Protein AF-A0A4R4KKB8-F1 (afdb_monomer_lite)

pLDDT: mean 75.84, std 14.07, range [44.81, 96.88]

InterPro domains:
  IPR041290 T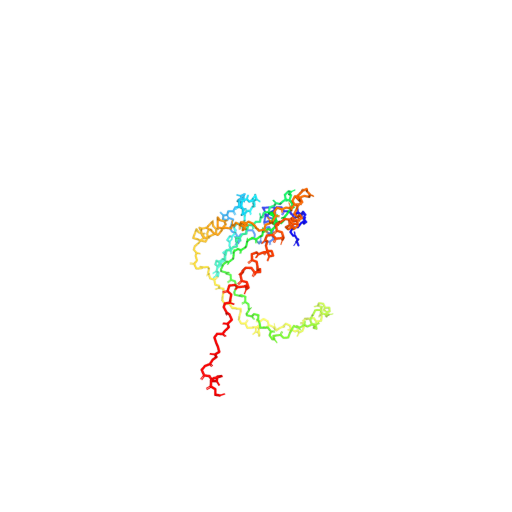le cognate immunity protein 4, C-terminal domain [PF18426] (120-148)

Secondary structure (DSSP, 8-state):
--TTS---SPPHHHHHHHHHHHS-TTSEEEEEEEEEEETTEEEEEEEEEEE-SS-EEEEEEEEE--SS-BTTB---EEEEEEEBSPPPP--TTSPP-TTTTTS-TTGGGGSSPPTTTSPPPPPPB--SS-HHHHHHHHHHHHHH--PPTTSSPPPPPTT----SS-HHHHHHHHHHHHHHHHTS-PPPPPTTS--

Sequence (195 aa):
INALSPDDEEPLSVRTKKDTQIFLAGDYENLRLGPVTLAGMPAEESLIGFSDDTHRQILFVSENYRGKPSLGRPAMSVRLGAGGMKADPSDPNEPVDLVRWTLPAFANKGYELPLWQQPASEEPVNPSLTDYEAMAVWDAILKSVRIRFGAVAPKPDPWATDRGPTAEEAAESKRILDEFIASFEKPKPGPWEEK

Organism: Pseudomonas vancouverensis (NCBI:txid95300)

Radius of gyration: 30.95 Å; chains: 1; bounding box: 56×68×86 Å

Foldseek 3Di:
DWQADAPPDDAPLVVVVVVCVVPDVPFKDFPDWAWDAAQNAIKIKTWMWGDDPQEIKIKIKIWGHDPGGDLQHGTDMDIDIFWFFDDDPPDPPPPDPPVVVPDDPVVCVPPDDDPVPDPPRDRTDYGPDDPVVVVVVVVVVRVPHHDDVCSDPDDPDPPPPVPDDDPVRVVVVVVVVVVVVVVPDDPDPPPPPPD

Structure (mmCIF, N/CA/C/O backbone):
data_AF-A0A4R4KKB8-F1
#
_entry.id   AF-A0A4R4KKB8-F1
#
loop_
_atom_site.group_PDB
_atom_site.id
_atom_site.type_symbol
_atom_site.label_atom_id
_atom_site.label_alt_id
_atom_site.label_comp_id
_atom_site.label_asym_id
_atom_site.label_entity_id
_atom_site.label_seq_id
_atom_site.pdbx_PDB_ins_code
_atom_site.Cartn_x
_atom_site.Cartn_y
_atom_site.Cartn_z
_atom_site.occupancy
_atom_site.B_iso_or_equiv
_atom_site.auth_seq_id
_atom_site.auth_comp_id
_atom_site.auth_asym_id
_atom_site.auth_atom_id
_atom_site.pdbx_PDB_model_num
ATOM 1 N N . ILE A 1 1 ? 1.971 11.812 10.974 1.00 54.53 1 ILE A N 1
ATOM 2 C CA . ILE A 1 1 ? 0.573 11.321 11.036 1.00 54.53 1 ILE A CA 1
ATOM 3 C C . ILE A 1 1 ? 0.440 10.440 12.276 1.00 54.53 1 ILE A C 1
ATOM 5 O O . ILE A 1 1 ? 1.262 9.548 12.445 1.00 54.53 1 ILE A O 1
ATOM 9 N N . ASN A 1 2 ? -0.502 10.714 13.186 1.00 57.81 2 ASN A N 1
ATOM 10 C CA . ASN A 1 2 ? -0.762 9.849 14.348 1.00 57.81 2 ASN A CA 1
ATOM 11 C C . ASN A 1 2 ? -2.148 9.180 14.218 1.00 57.81 2 ASN A C 1
ATOM 13 O O . ASN A 1 2 ? -2.972 9.572 13.389 1.00 57.81 2 ASN A O 1
ATOM 17 N N . ALA A 1 3 ? -2.426 8.167 15.043 1.00 57.53 3 ALA A N 1
ATOM 18 C CA . ALA A 1 3 ? -3.671 7.398 14.962 1.00 57.53 3 ALA A CA 1
ATOM 19 C C . ALA A 1 3 ? -4.952 8.202 15.276 1.00 57.53 3 ALA A C 1
ATOM 21 O O . ALA A 1 3 ? -6.047 7.714 15.000 1.00 57.53 3 ALA A O 1
ATOM 22 N N . LEU A 1 4 ? -4.844 9.409 15.833 1.00 58.12 4 LEU A N 1
ATOM 23 C CA . LEU A 1 4 ? -5.955 10.197 16.378 1.00 58.12 4 LEU A CA 1
ATOM 24 C C . LEU A 1 4 ? -6.193 11.531 15.653 1.00 58.12 4 LEU A C 1
ATOM 26 O O . LEU A 1 4 ? -7.258 12.118 15.819 1.00 58.12 4 LEU A O 1
ATOM 30 N N . SER A 1 5 ? -5.240 12.006 14.854 1.00 57.25 5 SER A N 1
ATOM 31 C CA . SER A 1 5 ? -5.381 13.227 14.063 1.00 57.25 5 SER A CA 1
ATOM 32 C C . SER A 1 5 ? -6.291 12.995 12.847 1.00 57.25 5 SER A C 1
ATOM 34 O O . SER A 1 5 ? -6.267 11.892 12.286 1.00 57.25 5 SER A O 1
ATOM 36 N N . PRO A 1 6 ? -7.086 14.003 12.437 1.00 61.97 6 PRO A N 1
ATOM 37 C CA . PRO A 1 6 ? -7.738 14.016 11.129 1.00 61.97 6 PRO A CA 1
ATOM 38 C C . PRO A 1 6 ? -6.715 13.825 10.005 1.00 61.97 6 PRO A C 1
ATOM 40 O O . PRO A 1 6 ? -5.557 14.223 10.153 1.00 61.97 6 PRO A O 1
ATOM 43 N N . ASP A 1 7 ? -7.144 13.216 8.901 1.00 65.69 7 ASP A N 1
ATOM 44 C CA . ASP A 1 7 ? -6.377 13.288 7.657 1.00 65.69 7 ASP A CA 1
ATOM 45 C C . ASP A 1 7 ? -6.680 14.628 6.994 1.00 65.69 7 ASP A C 1
ATOM 47 O O . ASP A 1 7 ? -7.749 14.812 6.415 1.00 65.69 7 ASP A O 1
ATOM 51 N N . ASP A 1 8 ? -5.733 15.556 7.111 1.00 63.41 8 ASP A N 1
ATOM 52 C CA . ASP A 1 8 ? -5.747 16.836 6.392 1.00 63.41 8 ASP A CA 1
ATOM 53 C C . ASP A 1 8 ? -5.110 16.703 4.992 1.00 63.41 8 ASP A C 1
ATOM 55 O O . ASP A 1 8 ? -4.938 17.690 4.277 1.00 63.41 8 ASP A O 1
ATOM 59 N N . GLU A 1 9 ? -4.726 15.484 4.601 1.00 71.12 9 GLU A N 1
ATOM 60 C CA . GLU A 1 9 ? -4.110 15.207 3.308 1.00 71.12 9 GLU A CA 1
ATOM 61 C C . GLU A 1 9 ? -5.149 15.102 2.189 1.00 71.12 9 GLU A C 1
ATOM 63 O O . GLU A 1 9 ? -6.254 14.581 2.365 1.00 71.12 9 GLU A O 1
ATOM 68 N N . GLU A 1 10 ? -4.771 15.585 1.005 1.00 79.12 10 GLU A N 1
ATOM 69 C CA . GLU A 1 10 ? -5.563 15.399 -0.208 1.00 79.12 10 GLU A CA 1
ATOM 70 C C . GLU A 1 10 ? -5.773 13.896 -0.495 1.00 79.12 10 GLU A C 1
ATOM 72 O O . GLU A 1 10 ? -4.875 13.089 -0.233 1.00 79.12 10 GLU A O 1
ATOM 77 N N . PRO A 1 11 ? -6.921 13.498 -1.079 1.00 80.56 11 PRO A N 1
ATOM 78 C CA . PRO A 1 11 ? -7.157 12.113 -1.479 1.00 80.56 11 PRO A CA 1
ATOM 79 C C . PRO A 1 11 ? -6.061 11.575 -2.408 1.00 80.56 11 PRO A C 1
ATOM 81 O O . PRO A 1 11 ? -5.532 12.306 -3.250 1.00 80.56 11 PRO A O 1
ATOM 84 N N . LEU A 1 12 ? -5.760 10.280 -2.311 1.00 81.94 12 LEU A N 1
ATOM 85 C CA . LEU A 1 12 ? -4.687 9.599 -3.040 1.00 81.94 12 LEU A CA 1
ATOM 86 C C . LEU A 1 12 ? -4.894 9.748 -4.539 1.00 81.94 12 LEU A C 1
ATOM 88 O O . LEU A 1 12 ? -3.931 9.925 -5.280 1.00 81.94 12 LEU A O 1
ATOM 92 N N . SER A 1 13 ? -6.145 9.719 -4.991 1.00 81.38 13 SER A N 1
ATOM 93 C CA . SER A 1 13 ? -6.507 9.962 -6.382 1.00 81.38 13 SER A CA 1
ATOM 94 C C . SER A 1 13 ? -6.169 11.372 -6.872 1.00 81.38 13 SER A C 1
ATOM 96 O O . SER A 1 13 ? -5.804 11.539 -8.037 1.00 81.38 13 SER A O 1
ATOM 98 N N . VAL A 1 14 ? -6.250 12.383 -6.005 1.00 81.38 14 VAL A N 1
ATOM 99 C CA . VAL A 1 14 ? -5.866 13.769 -6.310 1.00 81.38 14 VAL A CA 1
ATOM 100 C C . VAL A 1 14 ? -4.347 13.908 -6.289 1.00 81.38 14 VAL A C 1
ATOM 102 O O . VAL A 1 14 ? -3.775 14.387 -7.270 1.00 81.38 14 VAL A O 1
ATOM 105 N N . ARG A 1 15 ? -3.692 13.416 -5.226 1.00 80.25 15 ARG A N 1
ATOM 106 C CA . ARG A 1 15 ? -2.226 13.456 -5.096 1.00 80.25 15 ARG A CA 1
ATOM 107 C C . ARG A 1 15 ? -1.548 12.709 -6.233 1.00 80.25 15 ARG A C 1
ATOM 109 O O . ARG A 1 15 ? -0.698 13.278 -6.897 1.00 80.25 15 ARG A O 1
ATOM 116 N N . THR A 1 16 ? -2.001 11.491 -6.535 1.00 76.56 16 THR A N 1
ATOM 117 C CA . THR A 1 16 ? -1.463 10.691 -7.642 1.00 76.56 16 THR A CA 1
ATOM 118 C C . THR A 1 16 ? -1.559 11.473 -8.939 1.00 76.56 16 THR A C 1
ATOM 120 O O . THR A 1 16 ? -0.557 11.591 -9.621 1.00 76.56 16 THR A O 1
ATOM 123 N N . LYS A 1 17 ? -2.718 12.058 -9.277 1.00 74.62 17 LYS A N 1
ATOM 124 C CA . LYS A 1 17 ? -2.861 12.844 -10.515 1.00 74.62 17 LYS A CA 1
ATOM 125 C C . LYS A 1 17 ? -1.872 14.007 -10.576 1.00 74.62 17 LYS A C 1
ATOM 127 O O . LYS A 1 17 ? -1.289 14.246 -11.629 1.00 74.62 17 LYS A O 1
ATOM 132 N N . LYS A 1 18 ? -1.666 14.706 -9.461 1.00 74.81 18 LYS A N 1
ATOM 133 C CA . LYS A 1 18 ? -0.713 15.816 -9.353 1.00 74.81 18 LYS A CA 1
ATOM 134 C C . LYS A 1 18 ? 0.736 15.341 -9.476 1.00 74.81 18 LYS A C 1
ATOM 136 O O . LYS A 1 18 ? 1.485 15.900 -10.267 1.00 74.81 18 LYS A O 1
ATOM 141 N N . ASP A 1 19 ? 1.108 14.284 -8.767 1.00 67.06 19 ASP A N 1
ATOM 142 C CA . ASP A 1 19 ? 2.456 13.716 -8.795 1.00 67.06 19 ASP A CA 1
ATOM 143 C C . ASP A 1 19 ? 2.763 13.124 -10.174 1.00 67.06 19 ASP A C 1
ATOM 145 O O . ASP A 1 19 ? 3.829 13.357 -10.732 1.00 67.06 19 ASP A O 1
ATOM 149 N N . THR A 1 20 ? 1.790 12.464 -10.803 1.00 63.12 20 THR A N 1
ATOM 150 C CA . THR A 1 20 ? 1.902 11.959 -12.176 1.00 63.12 20 THR A CA 1
ATOM 151 C C . THR A 1 20 ? 2.039 13.048 -13.238 1.00 63.12 20 THR A C 1
ATOM 153 O O . THR A 1 20 ? 2.520 12.756 -14.325 1.00 63.12 20 THR A O 1
ATOM 156 N N . GLN A 1 21 ? 1.655 14.298 -12.957 1.00 58.75 21 GLN A N 1
ATOM 157 C CA . GLN A 1 21 ? 1.948 15.428 -13.852 1.00 58.75 21 GLN A CA 1
ATOM 158 C C . GLN A 1 21 ? 3.408 15.895 -13.751 1.00 58.75 21 GLN A C 1
ATOM 160 O O . GLN A 1 21 ? 3.883 16.571 -14.661 1.00 58.75 21 GLN A O 1
ATOM 165 N N . ILE A 1 22 ? 4.105 15.572 -12.654 1.00 52.78 22 ILE A N 1
ATOM 166 C CA . ILE A 1 22 ? 5.530 15.881 -12.454 1.00 52.78 22 ILE A CA 1
ATOM 167 C C . ILE A 1 22 ? 6.402 14.867 -13.206 1.00 52.78 22 ILE A C 1
ATOM 169 O O . ILE A 1 22 ? 7.452 15.230 -13.734 1.00 52.78 22 ILE A O 1
ATOM 173 N N . PHE A 1 23 ? 5.955 13.612 -13.296 1.00 51.59 23 PHE A N 1
ATOM 174 C CA . PHE A 1 23 ? 6.549 12.626 -14.195 1.00 51.59 23 PHE A CA 1
ATOM 175 C C . PHE A 1 23 ? 6.247 13.014 -15.652 1.00 51.59 23 PHE A C 1
ATOM 177 O O . PHE A 1 23 ? 5.134 13.439 -15.970 1.00 51.59 23 PHE A O 1
ATOM 184 N N . LEU A 1 24 ? 7.241 12.911 -16.545 1.00 52.91 24 LEU A N 1
ATOM 185 C CA . LEU A 1 24 ? 7.047 13.172 -17.974 1.00 52.91 24 LEU A CA 1
ATOM 186 C C . LEU A 1 24 ? 5.869 12.313 -18.457 1.00 52.91 24 LEU A C 1
ATOM 188 O O . LEU A 1 24 ? 5.845 11.105 -18.235 1.00 52.91 24 LEU A O 1
ATOM 192 N N . ALA A 1 25 ? 4.867 12.957 -19.060 1.00 47.78 25 ALA A N 1
ATOM 193 C CA . ALA A 1 25 ? 3.523 12.429 -19.319 1.00 47.78 25 ALA A CA 1
ATOM 194 C C . ALA A 1 25 ? 3.434 11.234 -20.307 1.00 47.78 25 ALA A C 1
ATOM 196 O O . ALA A 1 25 ? 2.384 11.023 -20.910 1.00 47.78 25 ALA A O 1
ATOM 197 N N . GLY A 1 26 ? 4.513 10.471 -20.495 1.00 51.41 26 GLY A N 1
ATOM 198 C CA . GLY A 1 26 ? 4.596 9.301 -21.368 1.00 51.41 26 GLY A CA 1
ATOM 199 C C . GLY A 1 26 ? 5.130 8.023 -20.712 1.00 51.41 26 GLY A C 1
ATOM 200 O O . GLY A 1 26 ? 4.910 6.960 -21.282 1.00 51.41 26 GLY A O 1
ATOM 201 N N . ASP A 1 27 ? 5.758 8.090 -19.530 1.00 67.25 27 ASP A N 1
ATOM 202 C CA . ASP A 1 27 ? 6.527 6.943 -19.003 1.00 67.25 27 ASP A CA 1
ATOM 203 C C . ASP A 1 27 ? 5.789 6.129 -17.927 1.00 67.25 27 ASP A C 1
ATOM 205 O O . ASP A 1 27 ? 6.304 5.128 -17.426 1.00 67.25 27 ASP A O 1
ATOM 209 N N . TYR A 1 28 ? 4.572 6.540 -17.555 1.00 75.38 28 TYR A N 1
ATOM 210 C CA . TYR A 1 28 ? 3.752 5.811 -16.591 1.00 75.38 28 TYR A CA 1
ATOM 211 C C . TYR A 1 28 ? 2.398 5.400 -17.174 1.00 75.38 28 TYR A C 1
ATOM 213 O O . TYR A 1 28 ? 1.749 6.118 -17.933 1.00 75.38 28 TYR A O 1
ATOM 221 N N . GLU A 1 29 ? 1.947 4.230 -16.750 1.00 86.50 29 GLU A N 1
ATOM 222 C CA . GLU A 1 29 ? 0.677 3.619 -17.088 1.00 86.50 29 GLU A CA 1
ATOM 223 C C . GLU A 1 29 ? -0.188 3.558 -15.829 1.00 86.50 29 GLU A C 1
ATOM 225 O O . GLU A 1 29 ? 0.235 3.054 -14.786 1.00 86.50 29 GLU A O 1
ATOM 230 N N . ASN A 1 30 ? -1.414 4.078 -15.902 1.00 87.44 30 ASN A N 1
ATOM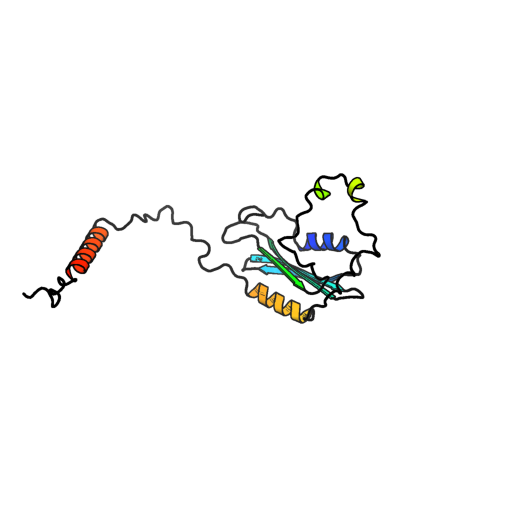 231 C CA . ASN A 1 30 ? -2.374 3.930 -14.815 1.00 87.44 30 ASN A CA 1
ATOM 232 C C . ASN A 1 30 ? -3.081 2.577 -14.954 1.00 87.44 30 ASN A C 1
ATOM 234 O O . ASN A 1 30 ? -3.945 2.415 -15.814 1.00 87.44 30 ASN A O 1
ATOM 238 N N . LEU A 1 31 ? -2.705 1.613 -14.115 1.00 91.44 31 LEU A N 1
ATOM 239 C CA . LEU A 1 31 ? -3.260 0.259 -14.150 1.00 91.44 31 LEU A CA 1
ATOM 240 C C . LEU A 1 31 ? -4.629 0.206 -13.466 1.00 91.44 31 LEU A C 1
ATOM 242 O O . LEU A 1 31 ? -5.540 -0.482 -13.928 1.00 91.44 31 LEU A O 1
ATOM 246 N N . ARG A 1 32 ? -4.780 0.925 -12.344 1.00 93.50 32 ARG A N 1
ATOM 247 C CA . ARG A 1 32 ? -6.044 1.030 -11.605 1.00 93.50 32 ARG A CA 1
ATOM 248 C C . ARG A 1 32 ? -6.023 2.231 -10.663 1.00 93.50 32 ARG A C 1
ATOM 250 O O . ARG A 1 32 ? -5.051 2.448 -9.948 1.00 93.50 32 ARG A O 1
ATOM 257 N N . LEU A 1 33 ? -7.118 2.979 -10.610 1.00 92.19 33 LEU A N 1
ATOM 258 C CA . LEU A 1 33 ? -7.303 4.086 -9.673 1.00 92.19 33 LEU A CA 1
ATOM 259 C C . LEU A 1 33 ? -8.754 4.106 -9.214 1.00 92.19 33 LEU A C 1
ATOM 261 O O . LEU A 1 33 ? -9.659 4.169 -10.049 1.00 92.19 33 LEU A O 1
ATOM 265 N N . GLY A 1 34 ? -8.995 4.085 -7.907 1.00 90.88 34 GLY A N 1
ATOM 266 C CA . GLY A 1 34 ? -10.366 4.147 -7.419 1.00 90.88 34 GLY A CA 1
ATOM 267 C C . GLY A 1 34 ? -10.562 3.765 -5.958 1.00 90.88 34 GLY A C 1
ATOM 268 O O . GLY A 1 34 ? -9.596 3.553 -5.227 1.00 90.88 34 GLY A O 1
ATOM 269 N N . PRO A 1 35 ? -11.829 3.699 -5.518 1.00 93.31 35 PRO A N 1
ATOM 270 C CA . PRO A 1 35 ? -12.174 3.318 -4.159 1.00 93.31 35 PRO A CA 1
ATOM 271 C C . PRO A 1 35 ? -11.960 1.818 -3.924 1.00 93.31 35 PRO A C 1
ATOM 273 O O . PRO A 1 35 ? -12.288 0.981 -4.763 1.00 93.31 35 PRO A O 1
ATOM 276 N N . VAL A 1 36 ? -11.490 1.480 -2.728 1.00 94.25 36 VAL A N 1
ATOM 277 C CA . VAL A 1 36 ? -11.294 0.111 -2.243 1.00 94.25 36 VAL A CA 1
ATOM 278 C C . VAL A 1 36 ? -11.677 0.029 -0.761 1.00 94.25 36 VAL A C 1
ATOM 280 O O . VAL A 1 36 ? -12.110 1.002 -0.140 1.00 94.25 36 VAL A O 1
ATOM 283 N N . THR A 1 37 ? -11.567 -1.159 -0.176 1.00 91.88 37 THR A N 1
ATOM 284 C CA . THR A 1 37 ? -11.699 -1.363 1.268 1.00 91.88 37 THR A CA 1
ATOM 285 C C . THR A 1 37 ? -10.372 -1.832 1.845 1.00 91.88 37 THR A C 1
ATOM 287 O O . THR A 1 37 ? -9.813 -2.815 1.368 1.00 91.88 37 THR A O 1
ATOM 290 N N . LEU A 1 38 ? -9.911 -1.179 2.911 1.00 91.38 38 LEU A N 1
ATOM 291 C CA . LEU A 1 38 ? -8.708 -1.560 3.650 1.00 91.38 38 LEU A CA 1
ATOM 292 C C . LEU A 1 38 ? -9.065 -1.782 5.124 1.00 91.38 38 LEU A C 1
ATOM 294 O O . LEU A 1 38 ? -9.562 -0.880 5.796 1.00 91.38 38 LEU A O 1
ATOM 298 N N . ALA A 1 39 ? -8.867 -3.004 5.626 1.00 89.31 39 ALA A N 1
ATOM 299 C CA . ALA A 1 39 ? -9.288 -3.424 6.969 1.00 89.31 39 ALA A CA 1
ATOM 300 C C . ALA A 1 39 ? -10.766 -3.120 7.309 1.00 89.31 39 ALA A C 1
ATOM 302 O O . ALA A 1 39 ? -11.092 -2.773 8.444 1.00 89.31 39 ALA A O 1
ATOM 303 N N . GLY A 1 40 ? -11.666 -3.225 6.325 1.00 87.44 40 GLY A N 1
ATOM 304 C CA . GLY A 1 40 ? -13.092 -2.910 6.495 1.00 87.44 40 GLY A CA 1
ATOM 305 C C . GLY A 1 40 ? -13.416 -1.410 6.513 1.00 87.44 40 GLY A C 1
ATOM 306 O O . GLY A 1 40 ? -14.546 -1.033 6.823 1.00 87.44 40 GLY A O 1
ATOM 307 N N . MET A 1 41 ? -12.447 -0.546 6.200 1.00 88.38 41 MET A N 1
ATOM 308 C CA . MET A 1 41 ? -12.632 0.901 6.108 1.00 88.38 41 MET A CA 1
ATOM 309 C C . MET A 1 41 ? -12.610 1.377 4.651 1.00 88.38 41 MET A C 1
ATOM 311 O O . MET A 1 41 ? -11.892 0.788 3.841 1.00 88.38 41 MET A O 1
ATOM 315 N N . PRO A 1 42 ? -13.349 2.456 4.324 1.00 89.81 42 PRO A N 1
ATOM 316 C CA . PRO A 1 42 ? -13.231 3.123 3.033 1.00 89.81 42 PRO A CA 1
ATOM 317 C C . PRO A 1 42 ? -11.792 3.574 2.779 1.00 89.81 42 PRO A C 1
ATOM 319 O O . PRO A 1 42 ? -11.167 4.190 3.648 1.00 89.81 42 PRO A O 1
ATOM 322 N N . ALA A 1 43 ? -11.288 3.262 1.595 1.00 91.69 43 ALA A N 1
ATOM 323 C CA . ALA A 1 43 ? -9.948 3.600 1.151 1.00 91.69 43 ALA A CA 1
ATOM 324 C C . ALA A 1 43 ? -9.955 3.942 -0.340 1.00 91.69 43 ALA A C 1
ATOM 326 O O . ALA A 1 43 ? -10.928 3.670 -1.043 1.00 91.69 43 ALA A O 1
ATOM 327 N N . GLU A 1 44 ? -8.864 4.524 -0.816 1.00 93.81 44 GLU A N 1
ATOM 328 C CA . GLU A 1 44 ? -8.553 4.600 -2.240 1.00 93.81 44 GLU A CA 1
ATOM 329 C C . GLU A 1 44 ? -7.309 3.764 -2.526 1.00 93.81 44 GLU A C 1
ATOM 331 O O . GLU A 1 44 ? -6.491 3.501 -1.640 1.00 93.81 44 GLU A O 1
ATOM 336 N N . GLU A 1 45 ? -7.176 3.332 -3.769 1.00 94.44 45 GLU A N 1
ATOM 337 C CA . GLU A 1 45 ? -5.961 2.740 -4.299 1.00 94.44 45 GLU A CA 1
ATOM 338 C C . GLU A 1 45 ? -5.526 3.445 -5.580 1.00 94.44 45 GLU A C 1
ATOM 340 O O . GLU A 1 45 ? -6.345 3.979 -6.332 1.00 94.44 45 GLU A O 1
ATOM 345 N N . SER A 1 46 ? -4.221 3.419 -5.811 1.00 92.81 46 SER A N 1
ATOM 346 C CA . SER A 1 46 ? -3.553 3.944 -6.987 1.00 92.81 46 SER A CA 1
ATOM 347 C C . SER A 1 46 ? -2.467 2.963 -7.398 1.00 92.81 46 SER A C 1
ATOM 349 O O . SER A 1 46 ? -1.535 2.695 -6.637 1.00 92.81 46 SER A O 1
ATOM 351 N N . LEU A 1 47 ? -2.642 2.364 -8.569 1.00 93.81 47 LEU A N 1
ATOM 352 C CA . LEU A 1 47 ? -1.761 1.359 -9.133 1.00 93.81 47 LEU A CA 1
ATOM 353 C C . LEU A 1 47 ? -1.174 1.935 -10.410 1.00 93.81 47 LEU A C 1
ATOM 355 O O . LEU A 1 47 ? -1.889 2.145 -11.394 1.00 93.81 47 LEU A O 1
ATOM 359 N N . ILE A 1 48 ? 0.128 2.187 -10.381 1.00 90.25 48 ILE A N 1
ATOM 360 C CA . ILE A 1 48 ? 0.860 2.721 -11.519 1.00 90.25 48 ILE A CA 1
ATOM 361 C C . ILE A 1 48 ? 1.970 1.755 -11.923 1.00 90.25 48 ILE A C 1
ATOM 363 O O . ILE A 1 48 ? 2.646 1.163 -11.079 1.00 90.25 48 ILE A O 1
ATOM 367 N N . GLY A 1 49 ? 2.134 1.589 -13.227 1.00 89.19 49 GLY A N 1
ATOM 368 C CA . GLY A 1 49 ? 3.292 0.955 -13.836 1.00 89.19 49 GLY A CA 1
ATOM 369 C C . GLY A 1 49 ? 4.175 2.018 -14.473 1.00 89.19 49 GLY A C 1
ATOM 370 O O . GLY A 1 49 ? 3.674 3.012 -14.980 1.00 89.19 49 GLY A O 1
ATOM 371 N N . PHE A 1 50 ? 5.479 1.812 -14.459 1.00 86.25 50 PHE A N 1
ATOM 372 C CA . PHE A 1 50 ? 6.462 2.599 -15.190 1.00 86.25 50 PHE A CA 1
ATOM 373 C C . PHE A 1 50 ? 7.209 1.660 -16.128 1.00 86.25 50 PHE A C 1
ATOM 375 O O . PHE A 1 50 ? 7.492 0.520 -15.758 1.00 86.25 50 PHE A O 1
ATOM 382 N N . SER A 1 51 ? 7.467 2.087 -17.357 1.00 85.06 51 SER A N 1
ATOM 383 C CA . SER A 1 51 ? 8.298 1.320 -18.282 1.00 85.06 51 SER A CA 1
ATOM 384 C C . SER A 1 51 ? 9.128 2.266 -19.124 1.00 85.06 51 SER A C 1
ATOM 386 O O . SER A 1 51 ? 8.573 3.161 -19.756 1.00 85.06 51 SER A O 1
ATOM 388 N N . ASP A 1 52 ? 10.425 2.002 -19.189 1.00 80.50 52 ASP A N 1
ATOM 389 C CA . ASP A 1 52 ? 11.336 2.629 -20.141 1.00 80.50 52 ASP A CA 1
ATOM 390 C C . ASP A 1 52 ? 12.011 1.561 -21.023 1.00 80.50 52 ASP A C 1
ATOM 392 O O . ASP A 1 52 ? 11.551 0.416 -21.106 1.00 80.50 52 ASP A O 1
ATOM 396 N N . ASP A 1 53 ? 13.069 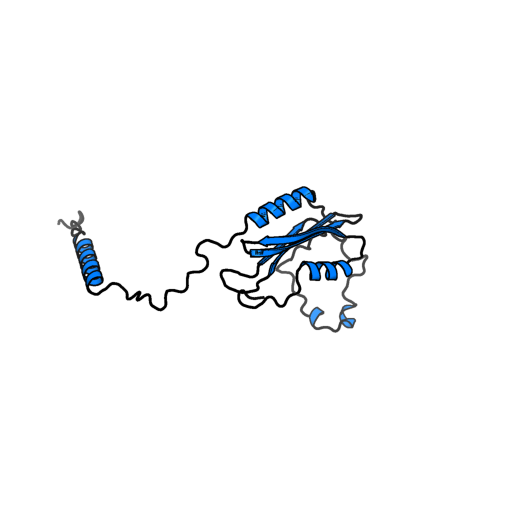1.943 -21.737 1.00 80.25 53 ASP A N 1
ATOM 397 C CA . ASP A 1 53 ? 13.872 1.058 -22.585 1.00 80.25 53 ASP A CA 1
ATOM 398 C C . ASP A 1 53 ? 14.769 0.089 -21.796 1.00 80.25 53 ASP A C 1
ATOM 400 O O . ASP A 1 53 ? 15.326 -0.846 -22.378 1.00 80.25 53 ASP A O 1
ATOM 404 N N . THR A 1 54 ? 14.889 0.272 -20.481 1.00 79.81 54 THR A N 1
ATOM 405 C CA . THR A 1 54 ? 15.774 -0.504 -19.610 1.00 79.81 54 THR A CA 1
ATOM 406 C C . THR A 1 54 ? 15.021 -1.457 -18.685 1.00 79.81 54 THR A C 1
ATOM 408 O O . THR A 1 54 ? 15.486 -2.579 -18.466 1.00 79.81 54 THR A O 1
ATOM 411 N N . HIS A 1 55 ? 13.865 -1.059 -18.147 1.00 86.12 55 HIS A N 1
ATOM 412 C CA . HIS A 1 55 ? 13.127 -1.865 -17.180 1.00 86.12 55 HIS A CA 1
ATOM 413 C C . HIS A 1 55 ? 11.642 -1.504 -17.053 1.00 86.12 55 HIS A C 1
ATOM 415 O O . HIS A 1 55 ? 11.179 -0.413 -17.386 1.00 86.12 55 HIS A O 1
ATOM 421 N N . ARG A 1 56 ? 10.893 -2.453 -16.484 1.00 88.50 56 ARG A N 1
ATOM 422 C CA . ARG A 1 56 ? 9.559 -2.247 -15.917 1.00 88.50 56 ARG A CA 1
ATOM 423 C C . ARG A 1 56 ? 9.691 -1.986 -14.418 1.00 88.50 56 ARG A C 1
ATOM 425 O O . ARG A 1 56 ? 10.496 -2.613 -13.733 1.00 88.50 56 ARG A O 1
ATOM 432 N N . GLN A 1 57 ? 8.846 -1.114 -13.891 1.00 89.81 57 GLN A N 1
ATOM 433 C CA . GLN A 1 57 ? 8.644 -0.909 -12.464 1.00 89.81 57 GLN A CA 1
ATOM 434 C C . GLN A 1 57 ? 7.144 -0.812 -12.179 1.00 89.81 57 GLN A C 1
ATOM 436 O O . GLN A 1 57 ? 6.371 -0.351 -13.012 1.00 89.81 57 GLN A O 1
ATOM 441 N N . ILE A 1 58 ? 6.715 -1.240 -10.998 1.00 91.25 58 ILE A N 1
ATOM 442 C CA . ILE A 1 58 ? 5.343 -1.047 -10.526 1.00 91.25 58 ILE A CA 1
ATOM 443 C C . ILE A 1 58 ? 5.343 -0.396 -9.150 1.00 91.25 58 ILE A C 1
ATOM 445 O O . ILE A 1 58 ? 6.227 -0.642 -8.324 1.00 91.25 58 ILE A O 1
ATOM 449 N N . LEU A 1 59 ? 4.323 0.418 -8.900 1.00 90.69 59 LEU A N 1
ATOM 450 C CA . LEU A 1 59 ? 4.059 1.038 -7.615 1.00 90.69 59 LEU A CA 1
ATOM 451 C C . LEU A 1 59 ? 2.556 1.037 -7.341 1.00 90.69 59 LEU A C 1
ATOM 453 O O . LEU A 1 59 ? 1.789 1.761 -7.971 1.00 90.69 59 LEU A O 1
ATOM 457 N N . PHE A 1 60 ? 2.145 0.239 -6.363 1.00 93.81 60 PHE A N 1
ATOM 458 C CA . PHE A 1 60 ? 0.770 0.149 -5.892 1.00 93.81 60 PHE A CA 1
ATOM 459 C C . PHE A 1 60 ? 0.670 0.740 -4.494 1.00 93.81 60 PHE A C 1
ATOM 461 O O . PHE A 1 60 ? 1.496 0.461 -3.621 1.00 93.81 60 PHE A O 1
ATOM 468 N N . VAL A 1 61 ? -0.342 1.571 -4.287 1.00 92.81 61 VAL A N 1
ATOM 469 C CA . VAL A 1 61 ? -0.595 2.260 -3.025 1.00 92.81 61 VAL A CA 1
ATOM 470 C C . VAL A 1 61 ? -2.071 2.136 -2.685 1.00 92.81 61 VAL A C 1
ATOM 472 O O . VAL A 1 61 ? -2.917 2.293 -3.561 1.00 92.81 61 VAL A O 1
ATOM 475 N N . SER A 1 62 ? -2.394 1.887 -1.417 1.00 93.12 62 SER A N 1
ATOM 476 C CA . SER A 1 62 ? -3.741 2.082 -0.883 1.00 93.12 62 SER A CA 1
ATOM 477 C C . SER A 1 62 ? -3.686 2.823 0.438 1.00 93.12 62 SER A C 1
ATOM 479 O O . SER A 1 62 ? -2.860 2.513 1.297 1.00 93.12 62 SER A O 1
ATOM 481 N N . GLU A 1 63 ? -4.587 3.788 0.593 1.00 90.94 63 GLU A N 1
ATOM 482 C CA . GLU A 1 63 ? -4.689 4.646 1.767 1.00 90.94 63 GLU A CA 1
ATOM 483 C C . GLU A 1 63 ? -6.142 4.757 2.218 1.00 90.94 63 GLU A C 1
ATOM 485 O O . GLU A 1 63 ? -7.048 4.937 1.399 1.00 90.94 63 GLU A O 1
ATOM 490 N N . ASN A 1 64 ? -6.380 4.643 3.528 1.00 88.44 64 ASN A N 1
ATOM 491 C CA . ASN A 1 64 ? -7.708 4.848 4.097 1.00 88.44 64 ASN A CA 1
ATOM 492 C C . ASN A 1 64 ? -7.908 6.288 4.583 1.00 88.44 64 ASN A C 1
ATOM 494 O O . ASN A 1 64 ? -7.082 6.831 5.307 1.00 88.44 64 ASN A O 1
ATOM 498 N N . TYR A 1 65 ? -9.068 6.866 4.265 1.00 78.62 65 TYR A N 1
ATOM 499 C CA . TYR A 1 65 ? -9.448 8.209 4.708 1.00 78.62 65 TYR A CA 1
ATOM 500 C C . TYR A 1 65 ? -10.422 8.135 5.872 1.00 78.62 65 TYR A C 1
ATOM 502 O O . TYR A 1 65 ? -11.390 7.363 5.872 1.00 78.62 65 TYR A O 1
ATOM 510 N N . ARG A 1 66 ? -10.176 8.942 6.905 1.00 71.12 66 ARG A N 1
ATOM 511 C CA . ARG A 1 66 ? -10.881 8.809 8.182 1.00 71.12 66 ARG A CA 1
ATOM 512 C C . ARG A 1 66 ? -11.681 10.054 8.521 1.00 71.12 66 ARG A C 1
ATOM 514 O O . ARG A 1 66 ? -11.174 10.982 9.131 1.00 71.12 66 ARG A O 1
ATOM 521 N N . GLY A 1 67 ? -12.991 9.998 8.284 1.00 65.19 67 GLY A N 1
ATOM 522 C CA . GLY A 1 67 ? -13.910 11.013 8.817 1.00 65.19 67 GLY A CA 1
ATOM 523 C C . GLY A 1 67 ? -14.030 11.008 10.354 1.00 65.19 67 GLY A C 1
ATOM 524 O O . GLY A 1 67 ? -14.500 11.981 10.932 1.00 65.19 67 GLY A O 1
ATOM 525 N N . LYS A 1 68 ? -13.638 9.911 11.029 1.00 70.94 68 LYS A N 1
ATOM 526 C CA . LYS A 1 68 ? -13.629 9.762 12.501 1.00 70.94 68 LYS A CA 1
ATOM 527 C C . LYS A 1 68 ? -12.405 8.940 12.952 1.00 70.94 68 LYS A C 1
ATOM 529 O O . LYS A 1 68 ? -12.491 7.705 12.958 1.00 70.94 68 LYS A O 1
ATOM 534 N N . PRO A 1 69 ? -11.269 9.575 13.285 1.00 75.62 69 PRO A N 1
ATOM 535 C CA . PRO A 1 69 ? -10.062 8.868 13.707 1.00 75.62 69 PRO A CA 1
ATOM 536 C C . PRO A 1 69 ? -10.258 8.196 15.076 1.00 75.62 69 PRO A C 1
ATOM 538 O O . PRO A 1 69 ? -10.877 8.750 15.981 1.00 75.62 69 PRO A O 1
ATOM 541 N N . SER A 1 70 ? -9.764 6.965 15.223 1.00 76.94 70 SER A N 1
ATOM 542 C CA . SER A 1 70 ? -9.775 6.223 16.492 1.00 76.94 70 SER A CA 1
ATOM 543 C C . SER A 1 70 ? -8.759 5.082 16.451 1.00 76.94 70 SER A C 1
ATOM 545 O O . SER A 1 70 ? -8.328 4.678 15.374 1.00 76.94 70 SER A O 1
ATOM 547 N N . LEU A 1 71 ? -8.435 4.484 17.600 1.00 79.88 71 LEU A N 1
ATOM 548 C CA . LEU A 1 71 ? -7.580 3.288 17.643 1.00 79.88 71 LEU A CA 1
ATOM 549 C C . LEU A 1 71 ? -8.186 2.094 16.882 1.00 79.88 71 LEU A C 1
ATOM 551 O O . LEU A 1 71 ? -7.452 1.249 16.383 1.00 79.88 71 LEU A O 1
ATOM 555 N N . GLY A 1 72 ? -9.519 2.032 16.762 1.00 79.88 72 GLY A N 1
ATOM 556 C CA . GLY A 1 72 ? -10.215 0.992 15.991 1.00 79.88 72 GLY A CA 1
ATOM 557 C C . GLY A 1 72 ? -10.296 1.310 14.499 1.00 79.88 72 GLY A C 1
ATOM 558 O O . GLY A 1 72 ? -10.758 0.487 13.714 1.00 79.88 72 GLY A O 1
ATOM 559 N N . ARG A 1 73 ? -9.875 2.518 14.115 1.00 82.31 73 ARG A N 1
ATOM 560 C CA . ARG A 1 73 ? -9.846 3.035 12.746 1.00 82.31 73 ARG A CA 1
ATOM 561 C C . ARG A 1 73 ? -8.536 3.811 12.535 1.00 82.31 73 ARG A C 1
ATOM 563 O O . ARG A 1 73 ? -8.572 5.041 12.414 1.00 82.31 73 ARG A O 1
ATOM 570 N N . PRO A 1 74 ? -7.371 3.140 12.591 1.00 83.62 74 PRO A N 1
ATOM 571 C CA . PRO A 1 74 ? -6.081 3.802 12.421 1.00 83.62 74 PRO A CA 1
ATOM 572 C C . PRO A 1 74 ? -5.895 4.282 10.977 1.00 83.62 74 PRO A C 1
ATOM 574 O O . PRO A 1 74 ? -6.551 3.772 10.066 1.00 83.62 74 PRO A O 1
ATOM 577 N N . ALA A 1 75 ? -5.006 5.257 10.776 1.00 84.31 75 ALA A N 1
ATOM 578 C CA . ALA A 1 75 ? -4.496 5.591 9.449 1.00 84.31 75 ALA A CA 1
ATOM 579 C C . ALA A 1 75 ? -3.590 4.452 8.999 1.00 84.31 75 ALA A C 1
ATOM 581 O O . ALA A 1 75 ? -2.783 3.942 9.780 1.00 84.31 75 ALA A O 1
ATOM 582 N N . MET A 1 76 ? -3.751 4.050 7.752 1.00 86.38 76 MET A N 1
ATOM 583 C CA . MET A 1 76 ? -3.046 2.951 7.131 1.00 86.38 76 MET A CA 1
ATOM 584 C C . MET A 1 76 ? -2.735 3.347 5.696 1.00 86.38 76 MET A C 1
ATOM 586 O O . MET A 1 76 ? -3.622 3.722 4.931 1.00 86.38 76 MET A O 1
ATOM 590 N N . SER A 1 77 ? -1.463 3.206 5.350 1.00 89.12 77 SER A N 1
ATOM 591 C CA . SER A 1 77 ? -0.977 3.247 3.981 1.00 89.12 77 SER A CA 1
ATOM 592 C C . SER A 1 77 ? -0.271 1.925 3.725 1.00 89.12 77 SER A C 1
ATOM 594 O O . SER A 1 77 ? 0.561 1.491 4.528 1.00 89.12 77 SER A O 1
ATOM 596 N N . VAL A 1 78 ? -0.652 1.249 2.649 1.00 91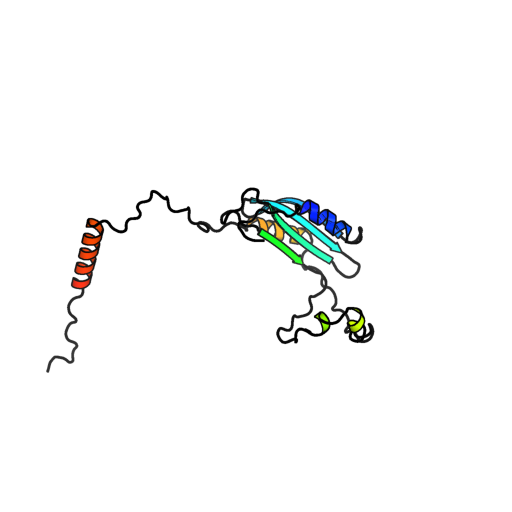.88 78 VAL A N 1
ATOM 597 C CA . VAL A 1 78 ? 0.019 0.043 2.169 1.00 91.88 78 VAL A CA 1
ATOM 598 C C . VAL A 1 78 ? 0.665 0.396 0.846 1.00 91.88 78 VAL A C 1
ATOM 600 O O . VAL A 1 78 ? 0.003 0.934 -0.039 1.00 91.88 78 VAL A O 1
ATOM 603 N N . ARG A 1 79 ? 1.953 0.084 0.715 1.00 92.31 79 ARG A N 1
ATOM 604 C CA . ARG A 1 79 ? 2.728 0.318 -0.499 1.00 92.31 79 ARG A CA 1
ATOM 605 C C . ARG A 1 79 ? 3.390 -0.979 -0.935 1.00 92.31 79 ARG A C 1
ATOM 607 O O . ARG A 1 79 ? 4.050 -1.631 -0.130 1.00 92.31 79 ARG A O 1
ATOM 614 N N . LEU A 1 80 ? 3.228 -1.326 -2.205 1.00 92.12 80 LEU A N 1
ATOM 615 C CA . LEU A 1 80 ? 3.916 -2.433 -2.856 1.00 92.12 80 LEU A CA 1
ATOM 616 C C . LEU A 1 80 ? 4.648 -1.886 -4.080 1.00 92.12 80 LEU A C 1
ATOM 618 O O . LEU A 1 80 ? 4.034 -1.277 -4.949 1.00 92.12 80 LEU A O 1
ATOM 622 N N . GLY A 1 81 ? 5.963 -2.075 -4.123 1.00 89.94 81 GLY A N 1
ATOM 623 C CA . GLY A 1 81 ? 6.796 -1.703 -5.261 1.00 89.94 81 GLY A CA 1
ATOM 624 C C . GLY A 1 81 ? 7.621 -2.894 -5.725 1.00 89.94 81 GLY A C 1
ATOM 625 O O . GLY A 1 81 ? 8.053 -3.696 -4.896 1.00 89.94 81 GLY A O 1
ATOM 626 N N . ALA A 1 82 ? 7.822 -3.017 -7.034 1.00 89.25 82 ALA A N 1
ATOM 627 C CA . ALA A 1 82 ? 8.679 -4.045 -7.616 1.00 89.25 82 ALA A CA 1
ATOM 628 C C . ALA A 1 82 ? 9.333 -3.550 -8.909 1.00 89.25 82 ALA A C 1
ATOM 630 O O . ALA A 1 82 ? 8.770 -2.710 -9.611 1.00 89.25 82 ALA A O 1
ATOM 631 N N . GLY A 1 83 ? 10.509 -4.099 -9.213 1.00 86.69 83 GLY A N 1
ATOM 632 C CA . GLY A 1 83 ? 11.375 -3.592 -10.274 1.00 86.69 83 GLY A CA 1
ATOM 633 C C . GLY A 1 83 ? 11.981 -2.228 -9.938 1.00 86.69 83 GLY A C 1
ATOM 634 O O . GLY A 1 83 ? 11.808 -1.717 -8.827 1.00 86.69 83 GLY A O 1
ATOM 635 N N . GLY A 1 84 ? 12.671 -1.637 -10.905 1.00 82.62 84 GLY A N 1
ATOM 636 C CA . GLY A 1 84 ? 13.321 -0.339 -10.745 1.00 82.62 84 GLY A CA 1
ATOM 637 C C . GLY A 1 84 ? 14.837 -0.428 -10.636 1.00 82.62 84 GLY A C 1
ATOM 638 O O . GLY A 1 84 ? 15.445 -1.494 -10.765 1.00 82.62 84 GLY A O 1
ATOM 639 N N . MET A 1 85 ? 15.440 0.718 -10.339 1.00 78.69 85 MET A N 1
ATOM 640 C CA . MET A 1 85 ? 16.836 0.783 -9.926 1.00 78.69 85 MET A CA 1
ATOM 641 C C . MET A 1 85 ? 17.028 0.068 -8.591 1.00 78.69 85 MET A C 1
ATOM 643 O O . MET A 1 85 ? 16.216 0.204 -7.668 1.00 78.69 85 MET A O 1
ATOM 647 N N . LYS A 1 86 ? 18.122 -0.686 -8.479 1.00 67.12 86 LYS A N 1
ATOM 648 C CA . LYS A 1 86 ? 18.536 -1.247 -7.196 1.00 67.12 86 LYS A CA 1
ATOM 649 C C . LYS A 1 86 ? 18.877 -0.099 -6.254 1.00 67.12 86 LYS A C 1
ATOM 651 O O . LYS A 1 86 ? 19.555 0.851 -6.635 1.00 67.12 86 LYS A O 1
ATOM 656 N N . ALA A 1 87 ? 18.355 -0.173 -5.035 1.00 60.50 87 ALA A N 1
ATOM 657 C CA . ALA A 1 87 ? 18.813 0.716 -3.985 1.00 60.50 87 ALA A CA 1
ATOM 658 C C . ALA A 1 87 ? 20.242 0.311 -3.620 1.00 60.50 87 ALA A C 1
ATOM 660 O O . ALA A 1 87 ? 20.487 -0.877 -3.387 1.00 60.50 87 ALA A O 1
ATOM 661 N N . ASP A 1 88 ? 21.143 1.289 -3.542 1.00 59.59 88 ASP A N 1
ATOM 662 C CA . ASP A 1 88 ? 22.483 1.049 -3.023 1.00 59.59 88 ASP A CA 1
ATOM 663 C C . ASP A 1 88 ? 22.371 0.399 -1.633 1.00 59.59 88 ASP A C 1
ATOM 665 O O . ASP A 1 88 ? 21.530 0.814 -0.817 1.00 59.59 88 ASP A O 1
ATOM 669 N N . PRO A 1 89 ? 23.174 -0.636 -1.334 1.00 58.31 89 PRO A N 1
ATOM 670 C CA . PRO A 1 89 ? 23.224 -1.198 0.003 1.00 58.31 89 PRO A CA 1
ATOM 671 C C . PRO A 1 89 ? 23.533 -0.089 1.010 1.00 58.31 89 PRO A C 1
ATOM 673 O O . PRO A 1 89 ? 24.591 0.531 0.954 1.00 58.31 89 PRO A O 1
ATOM 676 N N . SER A 1 90 ? 22.615 0.160 1.945 1.00 60.03 90 SER A N 1
ATOM 677 C CA . SER A 1 90 ? 22.885 1.078 3.050 1.00 60.03 90 SER A CA 1
ATOM 678 C C . SER A 1 90 ? 23.921 0.422 3.960 1.00 60.03 90 SER A C 1
ATOM 680 O O . SER A 1 90 ? 23.593 -0.519 4.687 1.00 60.03 90 SER A O 1
ATOM 682 N N . ASP A 1 91 ? 25.175 0.873 3.894 1.00 66.94 91 ASP A N 1
ATOM 683 C CA . ASP A 1 91 ? 26.201 0.461 4.848 1.00 66.94 91 ASP A CA 1
ATOM 684 C C . ASP A 1 91 ? 25.939 1.185 6.181 1.00 66.94 91 ASP A C 1
ATOM 686 O O . ASP A 1 91 ? 26.064 2.408 6.263 1.00 66.94 91 ASP A O 1
ATOM 690 N N . PRO A 1 92 ? 25.565 0.464 7.256 1.00 68.94 92 PRO A N 1
ATOM 691 C CA . PRO A 1 92 ? 25.277 1.080 8.548 1.00 68.94 92 PRO A CA 1
ATOM 692 C C . PRO A 1 92 ? 26.519 1.687 9.218 1.00 68.94 92 PRO A C 1
ATOM 694 O O . PRO A 1 92 ? 26.377 2.410 10.204 1.00 68.94 92 PRO A O 1
ATOM 697 N N . ASN A 1 93 ? 27.721 1.380 8.721 1.00 74.06 93 ASN A N 1
ATOM 698 C CA . ASN A 1 93 ? 28.979 1.955 9.188 1.00 74.06 93 ASN A CA 1
ATOM 699 C C . ASN A 1 93 ? 29.490 3.074 8.277 1.00 74.06 93 ASN A C 1
ATOM 701 O O . ASN A 1 93 ? 30.531 3.661 8.586 1.00 74.06 93 ASN A O 1
ATOM 705 N N . GLU A 1 94 ? 28.794 3.374 7.177 1.00 71.69 94 GLU A N 1
ATOM 706 C CA . GLU A 1 94 ? 29.151 4.506 6.339 1.00 71.69 94 GLU A CA 1
ATOM 707 C C . GLU A 1 94 ? 28.995 5.787 7.169 1.00 71.69 94 GLU A C 1
ATOM 709 O O . GLU A 1 94 ? 27.918 6.059 7.718 1.00 71.69 94 GLU A O 1
ATOM 714 N N . PRO A 1 95 ? 30.072 6.571 7.343 1.00 61.44 95 PRO A N 1
ATOM 715 C CA . PRO A 1 95 ? 29.992 7.788 8.122 1.00 61.44 95 PRO A CA 1
ATOM 716 C C . PRO A 1 95 ? 29.042 8.754 7.416 1.00 61.44 95 PRO A C 1
ATOM 718 O O . PRO A 1 95 ? 29.307 9.195 6.300 1.00 61.44 95 PRO A O 1
ATOM 721 N N . VAL A 1 96 ? 27.945 9.112 8.089 1.00 59.72 96 VAL A N 1
ATOM 722 C CA . VAL A 1 96 ? 27.041 10.166 7.622 1.00 59.72 96 VAL A CA 1
ATOM 723 C C . VAL A 1 96 ? 27.878 11.424 7.396 1.00 59.72 96 VAL A C 1
ATOM 725 O O . VAL A 1 96 ? 28.489 11.937 8.337 1.00 59.72 96 VAL A O 1
ATOM 728 N N . ASP A 1 97 ? 27.935 11.917 6.159 1.00 61.22 97 ASP A N 1
ATOM 729 C CA . ASP A 1 97 ? 28.694 13.124 5.832 1.00 61.22 97 ASP A CA 1
ATOM 730 C C . ASP A 1 97 ? 27.968 14.363 6.384 1.00 61.22 97 ASP A C 1
ATOM 732 O O . ASP A 1 97 ? 27.192 15.048 5.713 1.00 61.22 97 ASP A O 1
ATOM 736 N N . LEU A 1 98 ? 28.224 14.640 7.664 1.00 60.84 98 LEU A N 1
ATOM 737 C CA . LEU A 1 98 ? 27.701 15.796 8.391 1.00 60.84 98 LEU A CA 1
ATOM 738 C C . LEU A 1 98 ? 28.334 17.117 7.923 1.00 60.84 98 LEU A C 1
ATOM 740 O O . LEU A 1 98 ? 27.890 18.187 8.336 1.00 60.84 98 LEU A O 1
ATOM 744 N N . VAL A 1 99 ? 29.369 17.087 7.081 1.00 60.84 99 VAL A N 1
ATOM 745 C CA . VAL A 1 99 ? 30.001 18.306 6.565 1.00 60.84 99 VAL A CA 1
ATOM 746 C C . VAL A 1 99 ? 29.243 18.787 5.325 1.00 60.84 99 VAL A C 1
ATOM 748 O O . VAL A 1 99 ? 28.896 19.967 5.253 1.00 60.84 99 VAL A O 1
ATOM 751 N N . ARG A 1 100 ? 28.858 17.880 4.414 1.00 57.94 100 ARG A N 1
ATOM 752 C CA . ARG A 1 100 ? 28.075 18.206 3.201 1.00 57.94 100 ARG A CA 1
ATOM 753 C C . ARG A 1 100 ? 26.732 18.890 3.472 1.00 57.94 100 ARG A C 1
ATOM 755 O O . ARG A 1 100 ? 26.319 19.718 2.662 1.00 57.94 100 ARG A O 1
ATOM 762 N N . TRP A 1 101 ? 26.060 18.584 4.590 1.00 55.53 101 TRP A N 1
ATOM 763 C CA . TRP A 1 101 ? 24.761 19.197 4.936 1.00 55.53 101 TRP A CA 1
ATOM 764 C C . TRP A 1 101 ? 24.882 20.620 5.511 1.00 55.53 101 TRP A C 1
ATOM 766 O O . TRP A 1 101 ? 23.928 21.392 5.436 1.00 55.53 101 TRP A O 1
ATOM 776 N N . THR A 1 102 ? 26.041 20.978 6.080 1.00 58.28 102 THR A N 1
ATOM 777 C CA . THR A 1 102 ? 26.272 22.309 6.679 1.00 58.28 102 THR A CA 1
ATOM 778 C C . THR A 1 102 ? 26.889 23.309 5.706 1.00 58.28 102 THR A C 1
ATOM 780 O O . THR A 1 102 ? 26.865 24.515 5.964 1.00 58.28 102 THR A O 1
ATOM 783 N N . LEU A 1 103 ? 27.441 22.831 4.589 1.00 61.56 103 LEU A N 1
ATOM 784 C CA . LEU A 1 103 ? 28.085 23.676 3.599 1.00 61.56 103 LEU A CA 1
ATOM 785 C C . LEU A 1 103 ? 27.067 24.282 2.616 1.00 61.56 103 LEU A C 1
ATOM 787 O O . LEU A 1 103 ? 26.150 23.600 2.158 1.00 61.56 103 LEU A O 1
ATOM 791 N N . PRO A 1 104 ? 27.231 25.563 2.234 1.00 61.00 104 PRO A N 1
ATOM 792 C CA . PRO A 1 104 ? 26.439 26.166 1.169 1.00 61.00 104 PRO A CA 1
ATOM 793 C C . PRO A 1 104 ? 26.557 25.365 -0.134 1.00 61.00 104 PRO A C 1
ATOM 795 O O . PRO A 1 104 ? 27.644 24.909 -0.481 1.00 61.00 104 PRO A O 1
ATOM 798 N N . ALA A 1 105 ? 25.476 25.279 -0.918 1.00 58.34 105 ALA A N 1
ATOM 799 C CA . ALA A 1 105 ? 25.408 24.465 -2.141 1.00 58.34 105 ALA A CA 1
ATOM 800 C C . ALA A 1 105 ? 26.546 24.712 -3.161 1.00 58.34 105 ALA A C 1
ATOM 802 O O . ALA A 1 105 ? 26.873 23.832 -3.954 1.00 58.34 105 ALA A O 1
ATOM 803 N N . PHE A 1 106 ? 27.186 25.888 -3.151 1.00 61.38 106 PHE A N 1
ATOM 804 C CA . PHE A 1 106 ? 28.327 26.180 -4.026 1.00 61.38 106 PHE A CA 1
ATOM 805 C C . PHE A 1 106 ? 29.655 25.555 -3.559 1.00 61.38 106 PHE A C 1
ATOM 807 O O . PHE A 1 106 ? 30.535 25.355 -4.392 1.00 61.38 106 PHE A O 1
ATOM 814 N N . ALA A 1 107 ? 29.808 25.231 -2.271 1.00 59.44 107 ALA A N 1
ATOM 815 C CA . ALA A 1 107 ? 30.998 24.581 -1.715 1.00 59.44 107 ALA A CA 1
ATOM 816 C C . ALA A 1 107 ? 31.011 23.057 -1.955 1.00 59.44 107 ALA A C 1
ATOM 818 O O . ALA A 1 107 ? 32.071 22.438 -1.910 1.00 59.44 107 ALA A O 1
ATOM 819 N N . ASN A 1 108 ? 29.862 22.466 -2.301 1.00 56.69 108 ASN A N 1
ATOM 820 C CA . ASN A 1 108 ? 29.740 21.039 -2.627 1.00 56.69 108 ASN A CA 1
ATOM 821 C C . ASN A 1 108 ? 30.238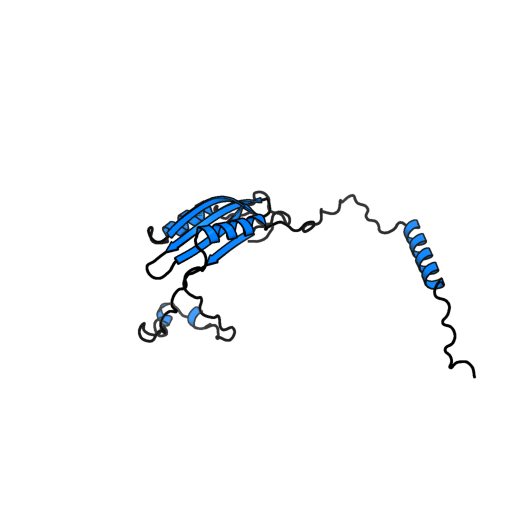 20.688 -4.046 1.00 56.69 108 ASN A C 1
ATOM 823 O O . ASN A 1 108 ? 30.475 19.521 -4.344 1.00 56.69 108 ASN A O 1
ATOM 827 N N . LYS A 1 109 ? 30.479 21.687 -4.912 1.00 52.78 109 LYS A N 1
ATOM 828 C CA . LYS A 1 109 ? 30.830 21.501 -6.337 1.00 52.78 109 LYS A CA 1
ATOM 829 C C . LYS A 1 109 ? 32.194 20.844 -6.615 1.00 52.78 109 LYS A C 1
ATOM 831 O O . LYS A 1 109 ? 32.489 20.564 -7.770 1.00 52.78 109 LYS A O 1
ATOM 836 N N . GLY A 1 110 ? 33.034 20.635 -5.600 1.00 54.19 110 GLY A N 1
ATOM 837 C CA . GLY A 1 110 ? 34.362 20.019 -5.744 1.00 54.19 110 GLY A CA 1
ATOM 838 C C . GLY A 1 110 ? 34.451 18.548 -5.325 1.00 54.19 110 GLY A C 1
ATOM 839 O O . GLY A 1 110 ? 35.516 17.957 -5.472 1.00 54.19 110 GLY A O 1
ATOM 840 N N . TYR A 1 111 ? 33.370 17.974 -4.783 1.00 55.16 111 TYR A N 1
ATOM 841 C CA . TYR A 1 111 ? 33.378 16.642 -4.156 1.00 55.16 111 TYR A CA 1
ATOM 842 C C . TYR A 1 111 ? 32.531 15.597 -4.889 1.00 55.16 111 TYR A C 1
ATOM 844 O O . TYR A 1 111 ? 32.548 14.425 -4.511 1.00 55.16 111 TYR A O 1
ATOM 852 N N . GLU A 1 112 ? 31.798 15.994 -5.928 1.00 61.66 112 GLU A N 1
ATOM 853 C CA . GLU A 1 112 ? 31.173 15.043 -6.842 1.00 61.66 112 GLU A CA 1
ATOM 854 C C . GLU A 1 112 ? 32.240 14.542 -7.810 1.00 61.66 112 GLU A C 1
ATOM 856 O O . GLU A 1 112 ? 32.864 15.323 -8.535 1.00 61.66 112 GLU A O 1
ATOM 861 N N . LEU A 1 113 ? 32.476 13.228 -7.795 1.00 67.94 113 LEU A N 1
ATOM 862 C CA . LEU A 1 113 ? 33.340 12.594 -8.780 1.00 67.94 113 LEU A CA 1
ATOM 863 C C . LEU A 1 113 ? 32.824 12.963 -10.180 1.00 67.94 113 LEU A C 1
ATOM 865 O O . LEU A 1 113 ? 31.613 12.888 -10.416 1.00 67.94 113 LEU A O 1
ATOM 869 N N . PRO A 1 114 ? 33.708 13.351 -11.114 1.00 73.69 114 PRO A N 1
ATOM 870 C CA . PRO A 1 114 ? 33.333 13.520 -12.510 1.00 73.69 114 PRO A CA 1
ATOM 871 C C . PRO A 1 114 ? 32.590 12.278 -13.017 1.00 73.69 114 PRO A C 1
ATOM 873 O O . PRO A 1 114 ? 32.950 11.170 -12.634 1.00 73.69 114 PRO A O 1
ATOM 876 N N . LEU A 1 115 ? 31.610 12.436 -13.913 1.00 68.38 115 LEU A N 1
ATOM 877 C CA . LEU A 1 115 ? 30.762 11.333 -14.413 1.00 68.38 115 LEU A CA 1
ATOM 878 C C . LEU A 1 115 ? 31.548 10.092 -14.886 1.00 68.38 115 LEU A C 1
ATOM 880 O O . LEU A 1 115 ? 31.078 8.974 -14.752 1.00 68.38 115 LEU A O 1
ATOM 884 N N . TRP A 1 116 ? 32.761 10.278 -15.412 1.00 72.25 116 TRP A N 1
ATOM 885 C CA . TRP A 1 116 ? 33.647 9.206 -15.887 1.00 72.25 116 TRP A CA 1
ATOM 886 C C . TRP A 1 116 ? 34.469 8.511 -14.783 1.00 72.25 116 TRP A C 1
ATOM 888 O O . TRP A 1 116 ? 35.130 7.514 -15.057 1.00 72.25 116 TRP A O 1
ATOM 898 N N . GLN A 1 117 ? 34.475 9.052 -13.562 1.00 75.12 117 GLN A N 1
ATOM 899 C CA . GLN A 1 117 ? 35.041 8.439 -12.352 1.00 75.12 117 GLN A CA 1
ATOM 900 C C . GLN A 1 117 ? 33.966 7.832 -11.447 1.00 75.12 117 GLN A C 1
ATOM 902 O O . GLN A 1 117 ? 34.305 7.139 -10.489 1.00 75.12 117 GLN A O 1
ATOM 907 N N . GLN A 1 118 ? 32.688 8.122 -11.706 1.00 69.38 118 GLN A N 1
ATOM 908 C CA . GLN A 1 118 ? 31.598 7.506 -10.967 1.00 69.38 118 GLN A CA 1
ATOM 909 C C . GLN A 1 118 ? 31.532 6.015 -11.324 1.00 69.38 118 GLN A C 1
ATOM 911 O O . GLN A 1 118 ? 31.753 5.655 -12.486 1.00 69.38 118 GLN A O 1
ATOM 916 N N . PRO A 1 119 ? 31.270 5.134 -10.344 1.00 69.50 119 PRO A N 1
ATOM 917 C CA . PRO A 1 119 ? 31.000 3.738 -10.645 1.00 69.50 119 PRO A CA 1
ATOM 918 C C . PRO A 1 119 ? 29.820 3.653 -11.618 1.00 69.50 119 PRO A C 1
ATOM 920 O O . PRO A 1 119 ? 28.926 4.501 -11.603 1.00 69.50 119 PRO A O 1
ATOM 923 N N . ALA A 1 120 ? 29.831 2.638 -12.482 1.00 70.19 120 ALA A N 1
ATOM 924 C CA . ALA A 1 120 ? 28.688 2.379 -13.344 1.00 70.19 120 ALA A CA 1
ATOM 925 C C . ALA A 1 120 ? 27.437 2.214 -12.469 1.00 70.19 120 ALA A C 1
ATOM 927 O O . ALA A 1 120 ? 27.478 1.489 -11.475 1.00 70.19 120 ALA A O 1
ATOM 928 N N . SER A 1 121 ? 26.355 2.909 -12.830 1.00 67.62 121 SER A N 1
ATOM 929 C CA . SER A 1 121 ? 25.064 2.740 -12.164 1.00 67.62 121 SER A CA 1
ATOM 930 C C . SER A 1 121 ? 24.661 1.269 -12.235 1.00 67.62 121 SER A C 1
ATOM 932 O O . SER A 1 121 ? 24.867 0.623 -13.268 1.00 67.62 121 SER A O 1
ATOM 934 N N . GLU A 1 122 ? 24.148 0.727 -11.130 1.00 74.12 122 GLU A N 1
ATOM 935 C CA . GLU A 1 122 ? 23.704 -0.662 -11.112 1.00 74.12 122 GLU A CA 1
ATOM 936 C C . GLU A 1 122 ? 22.622 -0.893 -12.171 1.00 74.12 122 GLU A C 1
ATOM 938 O O . GLU A 1 122 ? 21.723 -0.072 -12.352 1.00 74.12 122 GLU A O 1
ATOM 943 N N . GLU A 1 123 ? 22.703 -2.030 -12.867 1.00 79.56 123 GLU A N 1
ATOM 944 C CA . GLU A 1 123 ? 21.694 -2.380 -13.862 1.00 79.56 123 GLU A CA 1
ATOM 945 C C . GLU A 1 123 ? 20.310 -2.493 -13.198 1.00 79.56 123 GLU A C 1
ATOM 947 O O . GLU A 1 123 ? 20.176 -3.166 -12.159 1.00 79.56 123 GLU A O 1
ATOM 952 N N . PRO A 1 124 ? 19.278 -1.862 -13.784 1.00 83.00 124 PRO A N 1
ATOM 953 C CA . PRO A 1 124 ? 17.929 -1.930 -13.255 1.00 83.00 124 PRO A CA 1
ATOM 954 C C . PRO A 1 124 ? 17.393 -3.360 -13.320 1.00 83.00 124 PRO A C 1
ATOM 956 O O . PRO A 1 124 ? 17.825 -4.194 -14.120 1.00 83.00 124 PRO A O 1
ATOM 959 N N . VAL A 1 125 ? 16.422 -3.654 -12.459 1.00 86.44 125 VAL A N 1
ATOM 960 C CA . VAL A 1 125 ? 15.797 -4.974 -12.380 1.00 86.44 125 VAL A CA 1
ATOM 961 C C . VAL A 1 125 ? 14.339 -4.909 -12.793 1.00 86.44 125 VAL A C 1
ATOM 963 O O . VAL A 1 125 ? 13.598 -4.004 -12.413 1.00 86.44 125 VAL A O 1
ATOM 966 N N . ASN A 1 126 ? 13.911 -5.922 -13.541 1.00 88.62 126 ASN A N 1
ATOM 967 C CA . ASN A 1 126 ? 12.506 -6.114 -13.867 1.00 88.62 126 ASN A CA 1
ATOM 968 C C . ASN A 1 126 ? 11.763 -6.790 -12.701 1.00 88.62 126 ASN A C 1
ATOM 970 O O . ASN A 1 126 ? 12.351 -7.617 -11.993 1.00 88.62 126 ASN A O 1
ATOM 974 N N . PRO A 1 127 ? 10.467 -6.489 -12.496 1.00 89.06 127 PRO A N 1
ATOM 975 C CA . PRO A 1 127 ? 9.621 -7.259 -11.605 1.00 89.06 127 PRO A CA 1
ATOM 976 C C . PRO A 1 127 ? 9.527 -8.700 -12.112 1.00 89.06 127 PRO A C 1
ATOM 978 O O . PRO A 1 127 ? 9.475 -8.962 -13.312 1.00 89.06 127 PRO A O 1
ATOM 981 N N . SER A 1 128 ? 9.485 -9.648 -11.180 1.00 89.12 128 SER A N 1
ATOM 982 C CA . SER A 1 128 ? 9.310 -11.067 -11.501 1.00 89.12 128 SER A CA 1
ATOM 983 C C . SER A 1 128 ? 7.883 -11.420 -11.923 1.00 89.12 128 SER A C 1
ATOM 985 O O . SER A 1 128 ? 7.669 -12.482 -12.499 1.00 89.12 128 SER A O 1
ATOM 987 N N . LEU A 1 129 ? 6.919 -10.554 -11.606 1.00 91.69 129 LEU A N 1
ATOM 988 C CA . LEU A 1 129 ? 5.502 -10.734 -11.891 1.00 91.69 129 LEU A CA 1
ATOM 989 C C . LEU A 1 129 ? 5.068 -9.807 -13.019 1.00 91.69 129 LEU A C 1
ATOM 991 O O . LEU A 1 129 ? 5.515 -8.661 -13.102 1.00 91.69 129 LEU A O 1
ATOM 995 N N . THR A 1 130 ? 4.137 -10.290 -13.834 1.00 92.50 130 THR A N 1
ATOM 996 C CA . THR A 1 130 ? 3.373 -9.433 -14.743 1.00 92.50 130 THR A CA 1
ATOM 997 C C . THR A 1 130 ? 2.445 -8.505 -13.956 1.00 92.50 130 THR A C 1
ATOM 999 O O . THR A 1 130 ? 2.103 -8.779 -12.803 1.00 92.50 130 THR A O 1
ATOM 1002 N N . ASP A 1 131 ? 1.972 -7.431 -14.589 1.00 92.69 131 ASP A N 1
ATOM 1003 C CA . ASP A 1 131 ? 1.060 -6.477 -13.947 1.00 92.69 131 ASP A CA 1
ATOM 1004 C C . ASP A 1 131 ? -0.201 -7.161 -13.399 1.00 92.69 131 ASP A C 1
ATOM 1006 O O . ASP A 1 131 ? -0.602 -6.913 -12.264 1.00 92.69 131 ASP A O 1
ATOM 1010 N N . TYR A 1 132 ? -0.786 -8.094 -14.157 1.00 94.56 132 TYR A N 1
ATOM 1011 C CA . TYR A 1 132 ? -1.965 -8.852 -13.732 1.00 94.56 132 TYR A CA 1
ATOM 1012 C C . TYR A 1 132 ? -1.693 -9.737 -12.511 1.00 94.56 132 TYR A C 1
ATOM 1014 O O . TYR A 1 132 ? -2.519 -9.811 -11.600 1.00 94.56 132 TYR A O 1
ATOM 1022 N N . GLU A 1 133 ? -0.540 -10.404 -12.468 1.00 96.38 133 GLU A N 1
ATOM 1023 C CA . GLU A 1 133 ? -0.149 -11.238 -11.328 1.00 96.38 133 GLU A CA 1
ATOM 1024 C C . GLU A 1 133 ? 0.142 -10.382 -10.095 1.00 96.38 133 GLU A C 1
ATOM 1026 O O . GLU A 1 133 ? -0.308 -10.707 -8.995 1.00 96.38 133 GLU A O 1
ATOM 1031 N N . ALA A 1 134 ? 0.830 -9.254 -10.275 1.00 95.50 134 ALA A N 1
ATOM 1032 C CA . ALA A 1 134 ? 1.078 -8.300 -9.206 1.00 95.50 134 ALA A CA 1
ATOM 1033 C C . ALA A 1 134 ? -0.235 -7.725 -8.655 1.00 95.50 134 ALA A C 1
ATOM 1035 O O . ALA A 1 134 ? -0.398 -7.628 -7.439 1.00 95.50 134 ALA A O 1
ATOM 1036 N N . MET A 1 135 ? -1.197 -7.396 -9.525 1.00 96.19 135 MET A N 1
ATOM 1037 C CA . MET A 1 135 ? -2.536 -6.947 -9.130 1.00 96.19 135 MET A CA 1
ATOM 1038 C C . MET A 1 135 ? -3.303 -8.031 -8.365 1.00 96.19 135 MET A C 1
ATOM 1040 O O . MET A 1 135 ? -3.974 -7.732 -7.380 1.00 96.19 135 MET A O 1
ATOM 1044 N N . ALA A 1 136 ? -3.178 -9.300 -8.758 1.00 96.88 136 ALA A N 1
ATOM 1045 C CA . ALA A 1 136 ? -3.802 -10.406 -8.035 1.00 96.88 136 ALA A CA 1
ATOM 1046 C C . ALA A 1 136 ? -3.200 -10.589 -6.629 1.00 96.88 136 ALA A C 1
ATOM 1048 O O . ALA A 1 136 ? -3.937 -10.784 -5.657 1.00 96.88 136 ALA A O 1
ATOM 1049 N N . VAL A 1 137 ? -1.871 -10.487 -6.503 1.00 96.50 137 VAL A N 1
ATOM 1050 C CA . VAL A 1 137 ? -1.174 -10.503 -5.206 1.00 96.50 137 VAL A CA 1
ATOM 1051 C C . VAL A 1 137 ? -1.603 -9.311 -4.354 1.00 96.50 137 VAL A C 1
ATOM 1053 O O . VAL A 1 137 ? -1.920 -9.478 -3.177 1.00 96.50 137 VAL A O 1
ATOM 1056 N N . TRP A 1 138 ? -1.674 -8.124 -4.948 1.00 96.75 138 TRP A N 1
ATOM 1057 C CA . TRP A 1 138 ? -2.154 -6.910 -4.299 1.00 96.75 138 TRP A CA 1
ATOM 1058 C C . TRP A 1 138 ? -3.573 -7.066 -3.746 1.00 96.75 138 TRP A C 1
ATOM 1060 O O . TRP A 1 138 ? -3.804 -6.828 -2.560 1.00 96.75 138 TRP A O 1
ATOM 1070 N N . ASP A 1 139 ? -4.504 -7.566 -4.559 1.00 96.44 139 ASP A N 1
ATOM 1071 C CA . ASP A 1 139 ? -5.883 -7.816 -4.140 1.00 96.44 139 ASP A CA 1
ATOM 1072 C C . ASP A 1 139 ? -5.954 -8.826 -2.988 1.00 96.44 139 ASP A C 1
ATOM 1074 O O . ASP A 1 139 ? -6.755 -8.666 -2.061 1.00 96.44 139 ASP A O 1
ATOM 1078 N N . ALA A 1 140 ? -5.118 -9.867 -3.019 1.00 96.88 140 ALA A N 1
ATOM 1079 C CA . ALA A 1 140 ? -5.028 -10.846 -1.941 1.00 96.88 140 ALA A CA 1
ATOM 1080 C C . ALA A 1 140 ? -4.490 -10.221 -0.642 1.00 96.88 140 ALA A C 1
ATOM 1082 O O . ALA A 1 140 ? -5.044 -10.478 0.432 1.00 96.88 140 ALA A O 1
ATOM 1083 N N . ILE A 1 141 ? -3.467 -9.363 -0.737 1.00 95.62 141 ILE A N 1
ATOM 1084 C CA . ILE A 1 141 ? -2.923 -8.612 0.400 1.00 95.62 141 ILE A CA 1
ATOM 1085 C C . ILE A 1 141 ? -4.021 -7.741 1.003 1.00 95.62 141 ILE A C 1
ATOM 1087 O O . ILE A 1 141 ? -4.346 -7.930 2.175 1.00 95.62 141 ILE A O 1
ATOM 1091 N N . LEU A 1 142 ? -4.648 -6.857 0.220 1.00 94.94 142 LEU A N 1
ATOM 1092 C CA . LEU A 1 142 ? -5.665 -5.930 0.728 1.00 94.94 142 LEU A CA 1
ATOM 1093 C C . LEU A 1 142 ? -6.844 -6.659 1.387 1.00 94.94 142 LEU A C 1
ATOM 1095 O O . LEU A 1 142 ? -7.287 -6.258 2.464 1.00 94.94 142 LEU A O 1
ATOM 1099 N N . LYS A 1 143 ? -7.306 -7.774 0.802 1.00 94.81 143 LYS A N 1
ATOM 1100 C CA . LYS A 1 143 ? -8.369 -8.619 1.383 1.00 94.81 143 LYS A CA 1
ATOM 1101 C C . LYS A 1 143 ? -7.970 -9.284 2.702 1.00 94.81 143 LYS A C 1
ATOM 1103 O O . LYS A 1 143 ? -8.839 -9.577 3.521 1.00 94.81 143 LYS A O 1
ATOM 1108 N N . SER A 1 144 ? -6.683 -9.560 2.905 1.00 94.88 144 SER A N 1
ATOM 1109 C CA . SER A 1 144 ? -6.178 -10.201 4.124 1.00 94.88 144 SER A CA 1
ATOM 1110 C C . SER A 1 144 ? -6.016 -9.227 5.297 1.00 94.88 144 SER A C 1
ATOM 1112 O O . SER A 1 144 ? -6.075 -9.646 6.459 1.00 94.88 144 SER A O 1
ATOM 1114 N N . VAL A 1 145 ? -5.839 -7.931 5.012 1.00 92.12 145 VAL A N 1
ATOM 1115 C CA . VAL A 1 145 ? -5.650 -6.902 6.036 1.00 92.12 145 VAL A CA 1
ATOM 1116 C C . VAL A 1 145 ? -6.938 -6.731 6.838 1.00 92.12 145 VAL A C 1
ATOM 1118 O O . VAL A 1 145 ? -8.008 -6.451 6.301 1.00 92.12 145 VAL A O 1
ATOM 1121 N N . ARG A 1 146 ? -6.826 -6.862 8.161 1.00 90.44 146 ARG A N 1
ATOM 1122 C CA . ARG A 1 146 ? -7.933 -6.698 9.109 1.00 90.44 146 ARG A CA 1
ATOM 1123 C C . ARG A 1 146 ? -7.432 -6.162 10.440 1.00 90.44 146 ARG A C 1
ATOM 1125 O O . ARG A 1 146 ? -6.329 -6.493 10.873 1.00 90.44 146 ARG A O 1
ATOM 1132 N N . ILE A 1 147 ? -8.274 -5.396 11.127 1.00 86.50 147 ILE A N 1
ATOM 1133 C CA . ILE A 1 147 ? -8.020 -5.038 12.522 1.00 86.50 147 ILE A CA 1
ATOM 1134 C C . ILE A 1 147 ? -8.086 -6.315 13.363 1.00 86.50 147 ILE A C 1
ATOM 1136 O O . ILE A 1 147 ? -9.007 -7.124 13.224 1.00 86.50 147 ILE A O 1
ATOM 1140 N N . ARG A 1 148 ? -7.089 -6.520 14.228 1.00 85.38 148 ARG A N 1
ATOM 1141 C CA . ARG A 1 148 ? -7.057 -7.678 15.125 1.00 85.38 148 ARG A CA 1
ATOM 1142 C C . ARG A 1 148 ? -8.285 -7.655 16.043 1.00 85.38 148 ARG A C 1
ATOM 1144 O O . ARG A 1 148 ? -8.631 -6.621 16.613 1.00 85.38 148 ARG A O 1
ATOM 1151 N N . PHE A 1 149 ? -8.925 -8.810 16.212 1.00 80.75 149 PHE A N 1
ATOM 1152 C CA . PHE A 1 149 ? -10.038 -8.951 17.148 1.00 80.75 149 PHE A CA 1
ATOM 1153 C C . PHE A 1 149 ? -9.590 -8.576 18.569 1.00 80.75 149 PHE A C 1
ATOM 1155 O O . PHE A 1 149 ? -8.550 -9.045 19.033 1.00 80.75 149 PHE A O 1
ATOM 1162 N N . GLY A 1 150 ? -10.348 -7.697 19.231 1.00 77.88 150 GLY A N 1
ATOM 1163 C CA . GLY A 1 150 ? -10.005 -7.179 20.558 1.00 77.88 150 GLY A CA 1
ATOM 1164 C C . GLY A 1 150 ? -8.811 -6.214 20.594 1.00 77.88 150 GLY A C 1
ATOM 1165 O O . GLY A 1 150 ? -8.317 -5.929 21.677 1.00 77.88 150 GLY A O 1
ATOM 1166 N N . ALA A 1 151 ? -8.332 -5.700 19.448 1.00 76.19 151 ALA A N 1
ATOM 1167 C CA . ALA A 1 151 ? -7.212 -4.747 19.406 1.00 76.19 151 ALA A CA 1
ATOM 1168 C C . ALA A 1 151 ? -7.475 -3.458 20.195 1.00 76.19 151 ALA A C 1
ATOM 1170 O O . ALA A 1 151 ? -6.544 -2.834 20.696 1.00 76.19 151 ALA A O 1
ATOM 1171 N N . VAL A 1 152 ? -8.743 -3.062 20.296 1.00 73.00 152 VAL A N 1
ATOM 1172 C CA . VAL A 1 152 ? -9.182 -1.935 21.110 1.00 73.00 152 VAL A CA 1
ATOM 1173 C C . VAL A 1 152 ? -10.142 -2.488 22.139 1.00 73.00 152 VAL A C 1
ATOM 1175 O O . VAL A 1 152 ? -11.224 -2.958 21.784 1.00 73.00 152 VAL A O 1
ATOM 1178 N N . ALA A 1 153 ? -9.731 -2.460 23.406 1.00 66.94 153 ALA A N 1
ATOM 1179 C CA . ALA A 1 153 ? -10.638 -2.768 24.495 1.00 66.94 153 ALA A CA 1
ATOM 1180 C C . ALA A 1 153 ? -11.816 -1.779 24.429 1.00 66.94 153 ALA A C 1
ATOM 1182 O O . ALA A 1 153 ? -11.578 -0.573 24.267 1.00 66.94 153 ALA A O 1
ATOM 1183 N N . PRO A 1 154 ? -13.077 -2.242 24.528 1.00 64.00 154 PRO A N 1
ATOM 1184 C CA . PRO A 1 154 ? -14.171 -1.322 24.786 1.00 64.00 154 PRO A CA 1
ATOM 1185 C C . PRO A 1 154 ? -13.800 -0.516 26.031 1.00 64.00 154 PRO A C 1
ATOM 1187 O O . PRO A 1 154 ? -13.237 -1.065 26.981 1.00 64.00 154 PRO A O 1
ATOM 1190 N N . LYS A 1 155 ? -14.051 0.798 26.002 1.00 58.50 155 LYS A N 1
ATOM 1191 C CA . LYS A 1 155 ? -13.871 1.634 27.191 1.00 58.50 155 LYS A CA 1
ATOM 1192 C C . LYS A 1 155 ? -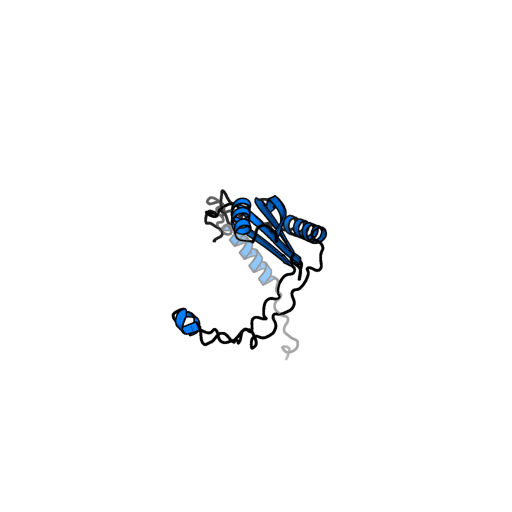14.608 0.922 28.336 1.00 58.50 155 LYS A C 1
ATOM 1194 O O . LYS A 1 155 ? -15.796 0.653 28.137 1.00 58.50 155 LYS A O 1
ATOM 1199 N N . PRO A 1 156 ? -13.937 0.568 29.450 1.00 59.06 156 PRO A N 1
ATOM 1200 C CA . PRO A 1 156 ? -14.619 -0.067 30.568 1.00 59.06 156 PRO A CA 1
ATOM 1201 C C . PRO A 1 156 ? -15.806 0.815 30.938 1.00 59.06 156 PRO A C 1
ATOM 1203 O O . PRO A 1 156 ? -15.683 2.048 30.931 1.00 59.06 156 PRO A O 1
ATOM 1206 N N . ASP A 1 157 ? -16.967 0.191 31.125 1.00 59.69 157 ASP A N 1
ATOM 1207 C CA . ASP A 1 157 ? -18.191 0.912 31.442 1.00 59.69 157 ASP A CA 1
ATOM 1208 C C . ASP A 1 157 ? -17.905 1.795 32.674 1.00 59.69 157 ASP A C 1
ATOM 1210 O O . ASP A 1 157 ? -17.465 1.273 33.698 1.00 59.69 157 ASP A O 1
ATOM 1214 N N . PRO A 1 158 ? -18.085 3.129 32.601 1.00 59.78 158 PRO A N 1
ATOM 1215 C CA . PRO A 1 158 ? -17.856 3.995 33.753 1.00 59.78 158 PRO A CA 1
ATOM 1216 C C . PRO A 1 158 ? -18.741 3.637 34.956 1.00 59.78 158 PRO A C 1
ATOM 1218 O O . PRO A 1 158 ? -18.448 4.068 36.071 1.00 59.78 158 PRO A O 1
ATOM 1221 N N . TRP A 1 159 ? -19.810 2.868 34.730 1.00 59.97 159 TRP A N 1
ATOM 1222 C CA . TRP A 1 159 ? -20.699 2.324 35.749 1.00 59.97 159 TRP A CA 1
ATOM 1223 C C . TRP A 1 159 ? -20.473 0.838 36.041 1.00 59.97 159 TRP A C 1
ATOM 1225 O O . TRP A 1 159 ? -21.129 0.313 36.942 1.00 59.97 159 TRP A O 1
ATOM 1235 N N . ALA A 1 160 ? -19.534 0.166 35.361 1.00 58.00 160 ALA A N 1
ATOM 1236 C CA . ALA A 1 160 ? -19.043 -1.121 35.830 1.00 58.00 160 ALA A CA 1
ATOM 1237 C C . ALA A 1 160 ? -18.295 -0.882 37.140 1.00 58.00 160 ALA A C 1
ATOM 1239 O O . ALA A 1 160 ? -17.135 -0.472 37.183 1.00 58.00 160 ALA A O 1
ATOM 1240 N N . THR A 1 161 ? -18.987 -1.123 38.248 1.00 55.94 161 THR A N 1
ATOM 1241 C CA . THR A 1 161 ? -18.353 -1.375 39.533 1.00 55.94 161 THR A CA 1
ATOM 1242 C C . THR A 1 161 ? -17.643 -2.718 39.460 1.00 55.94 161 THR A C 1
ATOM 1244 O O . THR A 1 161 ? -18.062 -3.673 40.107 1.00 55.94 161 THR A O 1
ATOM 1247 N N . ASP A 1 162 ? -16.520 -2.765 38.746 1.00 58.16 162 ASP A N 1
ATOM 1248 C CA . ASP A 1 162 ? -15.462 -3.748 38.969 1.00 58.16 162 ASP A CA 1
ATOM 1249 C C . ASP A 1 162 ? -14.788 -3.393 40.306 1.00 58.16 162 ASP A C 1
ATOM 1251 O O . ASP A 1 162 ? -13.599 -3.087 40.407 1.00 58.16 162 ASP A O 1
ATOM 1255 N N . ARG A 1 163 ? -15.585 -3.343 41.379 1.00 57.12 163 ARG A N 1
ATOM 1256 C CA . ARG A 1 163 ? -15.044 -3.506 42.717 1.00 57.12 163 ARG A CA 1
ATOM 1257 C C . ARG A 1 163 ? -14.526 -4.935 42.703 1.00 57.12 163 ARG A C 1
ATOM 1259 O O . ARG A 1 163 ? -15.259 -5.833 42.299 1.00 57.12 163 ARG A O 1
ATOM 1266 N N . GLY A 1 164 ? -13.259 -5.120 43.065 1.00 61.19 164 GLY A N 1
ATOM 1267 C CA . GLY A 1 164 ? -12.687 -6.451 43.260 1.00 61.19 164 GLY A CA 1
ATOM 1268 C C . GLY A 1 164 ? -13.583 -7.337 44.141 1.00 61.19 164 GLY A C 1
ATOM 1269 O O . GLY A 1 164 ? -14.580 -6.844 44.675 1.00 61.19 164 GLY A O 1
ATOM 1270 N N . PRO A 1 165 ? -13.229 -8.624 44.307 1.00 61.94 165 PRO A N 1
ATOM 1271 C CA . PRO A 1 165 ? -14.100 -9.620 44.925 1.00 61.94 165 PRO A CA 1
ATOM 1272 C C . PRO A 1 165 ? -14.784 -9.056 46.168 1.00 61.94 165 PRO A C 1
ATOM 1274 O O . PRO A 1 165 ? -14.138 -8.450 47.032 1.00 61.94 165 PRO A O 1
ATOM 1277 N N . THR A 1 166 ? -16.106 -9.202 46.214 1.00 70.75 166 THR A N 1
ATOM 1278 C CA . THR A 1 166 ? -16.919 -8.799 47.361 1.00 70.75 166 THR A CA 1
ATOM 1279 C C . THR A 1 166 ? -16.355 -9.421 48.642 1.00 70.75 166 THR A C 1
ATOM 1281 O O . THR A 1 166 ? -15.617 -10.405 48.604 1.00 70.75 166 THR A O 1
ATOM 1284 N N . ALA A 1 167 ? -16.674 -8.858 49.811 1.00 73.38 167 ALA A N 1
ATOM 1285 C CA . ALA A 1 167 ? -16.154 -9.385 51.078 1.00 73.38 167 ALA A CA 1
ATOM 1286 C C . ALA A 1 167 ? -16.451 -10.890 51.262 1.00 73.38 167 ALA A C 1
ATOM 1288 O O . ALA A 1 167 ? -15.653 -11.602 51.869 1.00 73.38 167 ALA A O 1
ATOM 1289 N N . GLU A 1 168 ? -17.560 -11.366 50.692 1.00 74.50 168 GLU A N 1
ATOM 1290 C CA . GLU A 1 168 ? -17.949 -12.777 50.657 1.00 74.50 168 GLU A CA 1
ATOM 1291 C C . GLU A 1 168 ? -17.056 -13.588 49.707 1.00 74.50 168 GLU A C 1
ATOM 1293 O O . GLU A 1 168 ? -16.440 -14.560 50.137 1.00 74.50 168 GLU A O 1
ATOM 1298 N N . GLU A 1 169 ? -16.868 -13.143 48.462 1.00 78.00 169 GLU A N 1
ATOM 1299 C CA . GLU A 1 169 ? -15.996 -13.812 47.479 1.00 78.00 169 GLU A CA 1
ATOM 1300 C C . GLU A 1 169 ? -14.519 -13.832 47.909 1.00 78.00 169 GLU A C 1
ATOM 1302 O O . GLU A 1 169 ? -13.788 -14.788 47.637 1.00 78.00 169 GLU A O 1
ATOM 1307 N N . ALA A 1 170 ? -14.060 -12.798 48.619 1.00 79.38 170 ALA A N 1
ATOM 1308 C CA . ALA A 1 170 ? -12.721 -12.744 49.197 1.00 79.38 170 ALA A CA 1
ATOM 1309 C C . ALA A 1 170 ? -12.568 -13.720 50.378 1.00 79.38 170 ALA A C 1
ATOM 1311 O O . ALA A 1 170 ? -11.513 -14.342 50.530 1.00 79.38 170 ALA A O 1
ATOM 1312 N N . ALA A 1 171 ? -13.613 -13.886 51.197 1.00 82.38 171 ALA A N 1
ATOM 1313 C CA . ALA A 1 171 ? -13.632 -14.862 52.283 1.00 82.38 171 ALA A CA 1
ATOM 1314 C C . ALA A 1 171 ? -13.676 -16.304 51.753 1.00 82.38 171 ALA A C 1
ATOM 1316 O O . ALA A 1 171 ? -12.962 -17.163 52.272 1.00 82.38 171 ALA A O 1
ATOM 1317 N N . GLU A 1 172 ? -14.441 -16.561 50.690 1.00 82.62 172 GLU A N 1
ATOM 1318 C CA . GLU A 1 172 ? -14.460 -17.857 50.005 1.00 82.62 172 GLU A CA 1
ATOM 1319 C C . GLU A 1 172 ? -13.120 -18.164 49.336 1.00 82.62 172 GLU A C 1
ATOM 1321 O O . GLU A 1 172 ? -12.567 -19.243 49.539 1.00 82.62 172 GLU A O 1
ATOM 1326 N N . SER A 1 173 ? -12.534 -17.198 48.625 1.00 84.38 173 SER A N 1
ATOM 1327 C CA . SER A 1 173 ? -11.211 -17.356 48.009 1.00 84.38 173 SER A CA 1
ATOM 1328 C C . SER A 1 173 ? -10.129 -17.634 49.052 1.00 84.38 173 SER A C 1
ATOM 1330 O O . SER A 1 173 ? -9.277 -18.496 48.845 1.00 84.38 173 SER A O 1
ATOM 1332 N N . LYS A 1 174 ? -10.184 -16.952 50.205 1.00 85.00 174 LYS A N 1
ATOM 1333 C CA . LYS A 1 174 ? -9.282 -17.216 51.331 1.00 85.00 174 LYS A CA 1
ATOM 1334 C C . LYS A 1 174 ? -9.483 -18.622 51.895 1.00 85.00 174 LYS A C 1
ATOM 1336 O O . LYS A 1 174 ? -8.504 -19.319 52.127 1.00 85.00 174 LYS A O 1
ATOM 1341 N N . ARG A 1 175 ? -10.732 -19.060 52.072 1.00 87.25 175 ARG A N 1
ATOM 1342 C CA . ARG A 1 175 ? -11.041 -20.415 52.543 1.00 87.25 175 ARG A CA 1
ATOM 1343 C C . ARG A 1 175 ? -10.510 -21.482 51.580 1.00 87.25 175 ARG A C 1
ATOM 1345 O O . ARG A 1 175 ? -9.916 -22.449 52.039 1.00 87.25 175 ARG A O 1
ATOM 1352 N N . ILE A 1 176 ? -10.689 -21.295 50.273 1.00 88.44 176 ILE A N 1
ATOM 1353 C CA . ILE A 1 176 ? -10.175 -22.206 49.239 1.00 88.44 176 ILE A CA 1
ATOM 1354 C C . ILE A 1 176 ? -8.642 -22.244 49.269 1.00 88.44 176 ILE A C 1
ATOM 1356 O O . ILE A 1 176 ? -8.050 -23.315 49.155 1.00 88.44 176 ILE A O 1
ATOM 1360 N N . LEU A 1 177 ? -7.991 -21.092 49.455 1.00 83.94 177 LEU A N 1
ATOM 1361 C CA . LEU A 1 177 ? -6.536 -21.011 49.571 1.00 83.94 177 LEU A CA 1
ATOM 1362 C C . LEU A 1 177 ? -6.026 -21.746 50.819 1.00 83.94 177 LEU A C 1
ATOM 1364 O O . LEU A 1 177 ? -5.065 -22.507 50.731 1.00 83.94 177 LEU A O 1
ATOM 1368 N N . ASP A 1 178 ? -6.687 -21.554 51.961 1.00 84.75 178 ASP A N 1
ATOM 1369 C CA . ASP A 1 178 ? -6.342 -22.217 53.220 1.00 84.75 178 ASP A CA 1
ATOM 1370 C C . ASP A 1 178 ? -6.563 -23.739 53.126 1.00 84.75 178 ASP A C 1
ATOM 1372 O O . ASP A 1 178 ? -5.732 -24.513 53.599 1.00 84.75 178 ASP A O 1
ATOM 1376 N N . GLU A 1 179 ? -7.631 -24.186 52.459 1.00 86.19 179 GLU A N 1
ATOM 1377 C CA . GLU A 1 179 ? -7.913 -25.603 52.191 1.00 86.19 179 GLU A CA 1
ATOM 1378 C C . GLU A 1 179 ? -6.876 -26.224 51.239 1.00 86.19 179 GLU A C 1
ATOM 1380 O O . GLU A 1 179 ? -6.384 -27.327 51.483 1.00 86.19 179 GLU A O 1
ATOM 1385 N N . PHE A 1 180 ? -6.458 -25.489 50.204 1.00 82.44 180 PHE A N 1
ATOM 1386 C CA . PHE A 1 180 ? -5.385 -25.900 49.300 1.00 82.44 180 PHE A CA 1
ATOM 1387 C C . PHE A 1 180 ? -4.033 -26.002 50.021 1.00 82.44 180 PHE A C 1
ATOM 1389 O O . PHE A 1 180 ? -3.327 -26.995 49.861 1.00 82.44 180 PHE A O 1
ATOM 1396 N N . ILE A 1 181 ? -3.681 -25.027 50.864 1.00 78.38 181 ILE A N 1
ATOM 1397 C CA . ILE A 1 181 ? -2.445 -25.056 51.664 1.00 78.38 181 ILE A CA 1
ATOM 1398 C C . ILE A 1 181 ? -2.480 -26.209 52.678 1.00 78.38 181 ILE A C 1
ATOM 1400 O O . ILE A 1 181 ? -1.478 -26.899 52.854 1.00 78.38 181 ILE A O 1
ATOM 1404 N N . ALA A 1 182 ? -3.632 -26.465 53.302 1.00 78.88 182 ALA A N 1
ATOM 1405 C CA . ALA A 1 182 ? -3.820 -27.586 54.221 1.00 78.88 182 ALA A CA 1
ATOM 1406 C C . ALA A 1 182 ? -3.814 -28.961 53.525 1.00 78.88 182 ALA A C 1
ATOM 1408 O O . ALA A 1 182 ? -3.547 -29.966 54.182 1.00 78.88 182 ALA A O 1
ATOM 1409 N N . SER A 1 183 ? -4.076 -29.018 52.212 1.00 74.69 183 SER A N 1
ATOM 1410 C CA . SER A 1 183 ? -4.009 -30.256 51.421 1.00 74.69 183 SER A CA 1
ATOM 1411 C C . SER A 1 183 ? -2.580 -30.753 51.173 1.00 74.69 183 SER A C 1
ATOM 1413 O O . SER A 1 183 ? -2.386 -31.916 50.813 1.00 74.69 183 SER A O 1
ATOM 1415 N N . PHE A 1 184 ? -1.569 -29.913 51.412 1.00 70.88 184 PHE A N 1
ATOM 1416 C CA . PHE A 1 184 ? -0.187 -30.369 51.463 1.00 70.88 184 PHE A CA 1
ATOM 1417 C C . PHE A 1 184 ? 0.031 -31.142 52.769 1.00 70.88 184 PHE A C 1
ATOM 1419 O O . PHE A 1 184 ? 0.288 -30.561 53.826 1.00 70.88 184 PHE A O 1
ATOM 1426 N N . GLU A 1 185 ? -0.072 -32.474 52.694 1.00 64.62 185 GLU A N 1
ATOM 1427 C CA . GLU A 1 185 ? 0.451 -33.381 53.720 1.00 64.62 185 GLU A CA 1
ATOM 1428 C C . GLU A 1 185 ? 1.857 -32.914 54.124 1.00 64.62 185 GLU A C 1
ATOM 1430 O O . GLU A 1 185 ? 2.709 -32.670 53.261 1.00 64.62 185 GLU A O 1
ATOM 1435 N N . LYS A 1 186 ? 2.104 -32.776 55.438 1.00 64.44 186 LYS A N 1
ATOM 1436 C CA . LYS A 1 186 ? 3.450 -32.496 55.960 1.00 64.44 186 LYS A CA 1
ATOM 1437 C C . LYS A 1 186 ? 4.438 -33.438 55.263 1.00 64.44 186 LYS A C 1
ATOM 1439 O O . LYS A 1 186 ? 4.140 -34.635 55.191 1.00 64.44 186 LYS A O 1
ATOM 1444 N N . PRO A 1 187 ? 5.586 -32.938 54.768 1.00 53.53 187 PRO A N 1
ATOM 1445 C CA . PRO A 1 187 ? 6.558 -33.791 54.108 1.00 53.53 187 PRO A CA 1
ATOM 1446 C C . PRO A 1 187 ? 6.875 -34.952 55.048 1.00 53.53 187 PRO A C 1
ATOM 1448 O O . PRO A 1 187 ? 7.236 -34.730 56.206 1.00 53.53 187 PRO A O 1
ATOM 1451 N N . LYS A 1 188 ? 6.673 -36.190 54.574 1.00 59.03 188 LYS A N 1
ATOM 1452 C CA . LYS A 1 188 ? 7.170 -37.363 55.296 1.00 59.03 188 LYS A CA 1
ATOM 1453 C C . LYS A 1 188 ? 8.656 -37.117 55.567 1.00 59.03 188 LYS A C 1
ATOM 1455 O O . LYS A 1 188 ? 9.339 -36.677 54.634 1.00 59.03 188 LYS A O 1
ATOM 1460 N N . PRO A 1 189 ? 9.143 -37.353 56.800 1.00 59.16 189 PRO A N 1
ATOM 1461 C CA . PRO A 1 189 ? 10.557 -37.197 57.093 1.00 59.16 189 PRO A CA 1
ATOM 1462 C C . PRO A 1 189 ? 11.340 -37.989 56.049 1.00 59.16 189 PRO A C 1
ATOM 1464 O O . PRO A 1 189 ? 10.998 -39.131 55.722 1.00 59.16 189 PRO A O 1
ATOM 1467 N N . GLY A 1 190 ? 12.322 -37.331 55.436 1.00 59.75 190 GLY A N 1
ATOM 1468 C CA . GLY A 1 190 ? 13.178 -37.986 54.460 1.00 59.75 190 GLY A CA 1
ATOM 1469 C C . GLY A 1 190 ? 13.885 -39.180 55.115 1.00 59.75 190 GLY A C 1
ATOM 1470 O O . GLY A 1 190 ? 14.057 -39.188 56.335 1.00 59.75 190 GLY A O 1
ATOM 1471 N N . PRO A 1 191 ? 14.359 -40.166 54.335 1.00 54.41 191 PRO A N 1
ATOM 1472 C CA . PRO A 1 191 ? 14.960 -41.413 54.837 1.00 54.41 191 PRO A CA 1
ATOM 1473 C C . PRO A 1 191 ? 16.266 -41.239 55.648 1.00 54.41 191 PRO A C 1
ATOM 1475 O O . PRO A 1 191 ? 16.973 -42.208 55.902 1.00 54.41 191 PRO A O 1
ATOM 1478 N N . TRP A 1 192 ? 16.604 -40.012 56.045 1.00 55.28 192 TRP A N 1
ATOM 1479 C CA . TRP A 1 192 ? 17.804 -39.629 56.784 1.00 55.28 192 TRP A CA 1
ATOM 1480 C C . TRP A 1 192 ? 17.509 -39.114 58.203 1.00 55.28 192 TRP A C 1
ATOM 1482 O O . TRP A 1 192 ? 18.455 -38.856 58.940 1.00 55.28 192 TRP A O 1
ATOM 1492 N N . GLU A 1 193 ? 16.235 -38.966 58.592 1.00 57.12 193 GLU A N 1
ATOM 1493 C CA . GLU A 1 193 ? 15.833 -38.506 59.936 1.00 57.12 193 GLU A CA 1
ATOM 1494 C C . GLU A 1 193 ? 15.487 -39.647 60.915 1.00 57.12 193 GLU A C 1
ATOM 1496 O O . GLU A 1 193 ? 15.161 -39.385 62.068 1.00 57.12 193 GLU A O 1
ATOM 1501 N N . GLU A 1 194 ? 15.625 -40.915 60.511 1.00 51.53 194 GLU A N 1
ATOM 1502 C CA . GLU A 1 194 ? 15.616 -42.054 61.442 1.00 51.53 194 GLU A CA 1
ATOM 1503 C C . GLU A 1 194 ? 17.051 -42.446 61.829 1.00 51.53 194 GLU A C 1
ATOM 1505 O O . GLU A 1 194 ? 17.644 -43.346 61.229 1.00 51.53 194 GLU A O 1
ATOM 1510 N N . LYS A 1 195 ? 17.610 -41.769 62.841 1.00 44.81 195 LYS A N 1
ATOM 1511 C CA . LYS A 1 195 ? 18.677 -42.295 63.710 1.00 44.81 195 LYS A CA 1
ATOM 1512 C C . LYS A 1 195 ? 18.566 -41.750 65.125 1.00 44.81 195 LYS A C 1
ATOM 1514 O O . LYS A 1 195 ? 18.440 -40.517 65.268 1.00 44.81 195 LYS A O 1
#